Protein AF-A0A352R1A8-F1 (afdb_monomer_lite)

Secondary structure (DSSP, 8-state):
---SSS--S-----S-------------------------------------SHHHHHHHHHHHHHHHHHHHTPEEP-TT----HHHHHHHHHHH---HHHHHHHHHHHHHHHHTTT-EE-HHHHHHHHHHHHHHHHHHHHHHHHHHHHHHHHHHHHHHHHHHHHHHHHHHHHHHHHHHTT----

Sequence (185 aa):
DNLLTIDLYLGAAMEHEVLPKASVATRAQPVSIVSTASASMQQPDVPLSIKTQRGRDDELSRIFAAKEAQQAMLTSMHTEWQPSTNILRMLTNNMQVSEEFAMGLRDEFVVYYMDKDRRESPGGWDQKFLKWVKKEHIQQQTAAARAQQQGQTRNYTQNEEARYHAREQRQQLTDAVLDLGNTDW

Radius of gyration: 37.13 Å; chains: 1; bounding box: 102×52×109 Å

pLDDT: mean 74.29, std 19.0, range [33.81, 94.06]

Foldseek 3Di:
DPDPPPPDDDPDDDDDDDDDDDDDDDDDDDDDDDDDDDDDDDDDDDPDPDPDPPVVVVVVVVVVVVVVVQQVQWDAQDPPQDADPVLLVCCCPPVVDHSVLLVVCVNVLSVVRNVVRDTGHSVVSNVVSSVVSVVVVVVVVVVVVVVVVVVVVVVVVVVVVVVVVVVVVVVVVVVVVVVVVVDDD

Structure (mmCIF, N/CA/C/O backbone):
data_AF-A0A352R1A8-F1
#
_entry.id   AF-A0A352R1A8-F1
#
loop_
_atom_site.group_PDB
_atom_site.id
_atom_site.type_symbol
_atom_site.label_atom_id
_atom_site.label_alt_id
_atom_site.label_comp_id
_atom_site.label_asym_id
_atom_site.label_entity_id
_atom_site.label_seq_id
_atom_site.pdbx_PDB_ins_code
_atom_site.Cartn_x
_atom_site.Cartn_y
_atom_site.Cartn_z
_atom_site.occupancy
_atom_site.B_iso_or_equiv
_atom_site.auth_seq_id
_atom_site.auth_comp_id
_atom_site.auth_asym_id
_atom_site.auth_atom_id
_atom_site.pdbx_PDB_model_num
ATOM 1 N N . ASP A 1 1 ? 13.699 -1.950 25.403 1.00 42.47 1 ASP A N 1
ATOM 2 C CA . ASP A 1 1 ? 13.434 -0.571 24.939 1.00 42.47 1 ASP A CA 1
ATOM 3 C C . ASP A 1 1 ? 14.510 -0.048 23.996 1.00 42.47 1 ASP A C 1
ATOM 5 O O . ASP A 1 1 ? 15.339 0.750 24.405 1.00 42.47 1 ASP A O 1
ATOM 9 N N . ASN A 1 2 ? 14.545 -0.513 22.740 1.00 41.88 2 ASN A N 1
ATOM 10 C CA . ASN A 1 2 ? 15.529 -0.003 21.770 1.00 41.88 2 ASN A CA 1
ATOM 11 C C . ASN A 1 2 ? 15.049 -0.041 20.303 1.00 41.88 2 ASN A C 1
ATOM 13 O O . ASN A 1 2 ? 15.820 -0.360 19.406 1.00 41.88 2 ASN A O 1
ATOM 17 N N . LEU A 1 3 ? 13.765 0.247 20.049 1.00 44.00 3 LEU A N 1
ATOM 18 C CA . LEU A 1 3 ? 13.180 0.202 18.694 1.00 44.00 3 LEU A CA 1
ATOM 19 C C . LEU A 1 3 ? 12.389 1.459 18.286 1.00 44.00 3 LEU A C 1
ATOM 21 O O . LEU A 1 3 ? 11.689 1.433 17.282 1.00 44.00 3 LEU A O 1
ATOM 25 N N . LEU A 1 4 ? 12.526 2.578 19.007 1.00 48.69 4 LEU A N 1
ATOM 26 C CA . LEU A 1 4 ? 11.815 3.832 18.692 1.00 48.69 4 LEU A CA 1
ATOM 27 C C . LEU A 1 4 ? 12.697 4.940 18.084 1.00 48.69 4 LEU A C 1
ATOM 29 O O . LEU A 1 4 ? 12.256 6.077 17.977 1.00 48.69 4 LEU A O 1
ATOM 33 N N . THR A 1 5 ? 13.915 4.629 17.626 1.00 46.84 5 THR A N 1
ATOM 34 C CA . THR A 1 5 ? 14.872 5.648 17.131 1.00 46.84 5 THR A CA 1
ATOM 35 C C . THR A 1 5 ? 15.202 5.499 15.643 1.00 46.84 5 THR A C 1
ATOM 37 O O . THR A 1 5 ? 16.334 5.714 15.227 1.00 46.84 5 THR A O 1
ATOM 40 N N . ILE A 1 6 ? 14.231 5.125 14.805 1.00 46.31 6 ILE A N 1
ATOM 41 C CA . ILE A 1 6 ? 14.406 5.236 13.340 1.00 46.31 6 ILE A CA 1
ATOM 42 C C . ILE A 1 6 ? 13.195 5.870 12.640 1.00 46.31 6 ILE A C 1
ATOM 44 O O . ILE A 1 6 ? 13.078 5.793 11.421 1.00 46.31 6 ILE A O 1
ATOM 48 N N . ASP A 1 7 ? 12.316 6.539 13.391 1.00 45.19 7 ASP A N 1
ATOM 49 C CA . ASP A 1 7 ? 11.111 7.181 12.849 1.00 45.19 7 ASP A CA 1
ATOM 50 C C . ASP A 1 7 ? 11.249 8.708 12.756 1.00 45.19 7 ASP A C 1
ATOM 52 O O . ASP A 1 7 ? 10.459 9.485 13.285 1.00 45.19 7 ASP A O 1
ATOM 56 N N . LEU A 1 8 ? 12.317 9.146 12.091 1.00 48.38 8 LEU A N 1
ATOM 57 C CA . LEU A 1 8 ? 12.483 10.527 11.646 1.00 48.38 8 LEU A CA 1
ATOM 58 C C . LEU A 1 8 ? 13.148 10.528 10.273 1.00 48.38 8 LEU A C 1
ATOM 60 O O . LEU A 1 8 ? 14.289 10.946 10.132 1.00 48.38 8 LEU A O 1
ATOM 64 N N . TYR A 1 9 ? 12.438 10.067 9.246 1.00 42.34 9 TYR A N 1
ATOM 65 C CA . TYR A 1 9 ? 12.654 10.600 7.904 1.00 42.34 9 TYR A CA 1
ATOM 66 C C . TYR A 1 9 ? 11.345 10.598 7.110 1.00 42.34 9 TYR A C 1
ATOM 68 O O . TYR A 1 9 ? 10.830 9.561 6.699 1.00 42.34 9 TYR A O 1
ATOM 76 N N . LEU A 1 10 ? 10.911 11.823 6.806 1.00 48.41 10 LEU A N 1
ATOM 77 C CA . LEU A 1 10 ? 10.152 12.182 5.609 1.00 48.41 10 LEU A CA 1
ATOM 78 C C . LEU A 1 10 ? 8.622 12.034 5.646 1.00 48.41 10 LEU A C 1
ATOM 80 O O . LEU A 1 10 ? 7.994 11.541 4.713 1.00 48.41 10 LEU A O 1
ATOM 84 N N . GLY A 1 11 ? 8.012 12.620 6.674 1.00 42.75 11 GLY A N 1
ATOM 85 C CA . GLY A 1 11 ? 6.712 13.276 6.542 1.00 42.75 11 GLY A CA 1
ATOM 86 C C . GLY A 1 11 ? 6.891 14.774 6.277 1.00 42.75 11 GLY A C 1
ATOM 87 O O . GLY A 1 11 ? 6.791 15.547 7.216 1.00 42.75 11 GLY A O 1
ATOM 88 N N . ALA A 1 12 ? 7.204 15.171 5.037 1.00 42.47 12 ALA A N 1
ATOM 89 C CA . ALA A 1 12 ? 7.006 16.535 4.512 1.00 42.47 12 ALA A CA 1
ATOM 90 C C . ALA A 1 12 ? 7.478 16.617 3.049 1.00 42.47 12 ALA A C 1
ATOM 92 O O . ALA A 1 12 ? 8.666 16.791 2.803 1.00 42.47 12 ALA A O 1
ATOM 93 N N . ALA A 1 13 ? 6.551 16.442 2.102 1.00 41.50 13 ALA A N 1
ATOM 94 C CA . ALA A 1 13 ? 6.528 17.072 0.767 1.00 41.50 13 ALA A CA 1
ATOM 95 C C . ALA A 1 13 ? 5.454 16.394 -0.108 1.00 41.50 13 ALA A C 1
ATOM 97 O O . ALA A 1 13 ? 5.718 15.873 -1.190 1.00 41.50 13 ALA A O 1
ATOM 98 N N . MET A 1 14 ? 4.219 16.359 0.385 1.00 44.66 14 MET A N 1
ATOM 99 C CA . MET A 1 14 ? 3.080 16.538 -0.506 1.00 44.66 14 MET A CA 1
ATOM 100 C C . MET A 1 14 ? 2.697 17.999 -0.336 1.00 44.66 14 MET A C 1
ATOM 102 O O . MET A 1 14 ? 2.461 18.397 0.801 1.00 44.66 14 MET A O 1
ATOM 106 N N . GLU A 1 15 ? 2.738 18.756 -1.434 1.00 48.22 15 GLU A N 1
ATOM 107 C CA . GLU A 1 15 ? 1.866 19.888 -1.796 1.00 48.22 15 GLU A CA 1
ATOM 108 C C . GLU A 1 15 ? 2.632 20.887 -2.689 1.00 48.22 15 GLU A C 1
ATOM 110 O O . GLU A 1 15 ? 3.654 21.449 -2.308 1.00 48.22 15 GLU A O 1
ATOM 115 N N . HIS A 1 16 ? 2.067 21.088 -3.885 1.00 48.81 16 HIS A N 1
ATOM 116 C CA . HIS A 1 16 ? 2.273 22.194 -4.823 1.00 48.81 16 HIS A CA 1
ATOM 117 C C . HIS A 1 16 ? 3.621 22.342 -5.552 1.00 48.81 16 HIS A C 1
ATOM 119 O O . HIS A 1 16 ? 4.396 23.253 -5.283 1.00 48.81 16 HIS A O 1
ATOM 125 N N . GLU A 1 17 ? 3.781 21.594 -6.651 1.00 36.94 17 GLU A N 1
ATOM 126 C CA . GLU A 1 17 ? 4.468 22.147 -7.827 1.00 36.94 17 GLU A CA 1
ATOM 127 C C . GLU A 1 17 ? 3.539 22.099 -9.044 1.00 36.94 17 GLU A C 1
ATOM 129 O O . GLU A 1 17 ? 3.313 21.073 -9.689 1.00 36.94 17 GLU A O 1
ATOM 134 N N . VAL A 1 18 ? 2.931 23.258 -9.289 1.00 49.44 18 VAL A N 1
ATOM 135 C CA . VAL A 1 18 ? 2.194 23.599 -10.500 1.00 49.44 18 VAL A CA 1
ATOM 136 C C . VAL A 1 18 ? 3.194 23.591 -11.654 1.00 49.44 18 VAL A C 1
ATOM 138 O O . VAL A 1 18 ? 3.943 24.545 -11.839 1.00 49.44 18 VAL A O 1
ATOM 141 N N . LEU A 1 19 ? 3.207 22.518 -12.442 1.00 37.72 19 LEU A N 1
ATOM 142 C CA . LEU A 1 19 ? 3.904 22.515 -13.725 1.00 37.72 19 LEU A CA 1
ATOM 143 C C . LEU A 1 19 ? 3.108 23.368 -14.728 1.00 37.72 19 LEU A C 1
ATOM 145 O O . LEU A 1 19 ? 1.916 23.111 -14.940 1.00 37.72 19 LEU A O 1
ATOM 149 N N . PRO A 1 20 ? 3.724 24.381 -15.362 1.00 48.28 20 PRO A N 1
ATOM 150 C CA . PRO A 1 20 ? 3.056 25.164 -16.384 1.00 48.28 20 PRO A CA 1
ATOM 151 C C . PRO A 1 20 ? 2.744 24.294 -17.607 1.00 48.28 20 PRO A C 1
ATOM 153 O O . PRO A 1 20 ? 3.607 23.615 -18.165 1.00 48.28 20 PRO A O 1
ATOM 156 N N . LYS A 1 21 ? 1.482 24.362 -18.048 1.00 53.75 21 LYS A N 1
ATOM 157 C CA . LYS A 1 21 ? 1.038 23.919 -19.372 1.00 53.75 21 LYS A CA 1
ATOM 158 C C . LYS A 1 21 ? 1.822 24.693 -20.432 1.00 53.75 21 LYS A C 1
ATOM 160 O O . LYS A 1 21 ? 1.576 25.880 -20.620 1.00 53.75 21 LYS A O 1
ATOM 165 N N . ALA A 1 22 ? 2.699 24.021 -21.165 1.00 38.03 22 ALA A N 1
ATOM 166 C CA . ALA A 1 22 ? 3.195 24.523 -22.439 1.00 38.03 22 ALA A CA 1
ATOM 167 C C . ALA A 1 22 ? 2.502 23.756 -23.568 1.00 38.03 22 ALA A C 1
ATOM 169 O O . ALA A 1 22 ? 2.999 22.757 -24.082 1.00 38.03 22 ALA A O 1
ATOM 170 N N . SER A 1 23 ? 1.317 24.244 -23.936 1.00 49.12 23 SER A N 1
ATOM 171 C CA . SER A 1 23 ? 0.793 24.064 -25.284 1.00 49.12 23 SER A CA 1
ATOM 172 C C . SER A 1 23 ? 1.755 24.738 -26.257 1.00 49.12 23 SER A C 1
ATOM 174 O O . SER A 1 23 ? 1.874 25.958 -26.224 1.00 49.12 23 SER A O 1
ATOM 176 N N . VAL A 1 24 ? 2.380 23.986 -27.161 1.00 45.84 24 VAL A N 1
ATOM 177 C CA . VAL A 1 24 ? 2.782 24.530 -28.464 1.00 45.84 24 VAL A CA 1
ATOM 178 C C . VAL A 1 24 ? 2.400 23.515 -29.527 1.00 45.84 24 VAL A C 1
ATOM 180 O O . VAL A 1 24 ? 3.068 22.513 -29.762 1.00 45.84 24 VAL A O 1
ATOM 183 N N . ALA A 1 25 ? 1.251 23.796 -30.131 1.00 42.41 25 ALA A N 1
ATOM 184 C CA . ALA A 1 25 ? 0.836 23.235 -31.393 1.00 42.41 25 ALA A CA 1
ATOM 185 C C . ALA A 1 25 ? 1.672 23.841 -32.533 1.00 42.41 25 ALA A C 1
ATOM 187 O O . ALA A 1 25 ? 2.050 25.008 -32.483 1.00 42.41 25 ALA A O 1
ATOM 188 N N . THR A 1 26 ? 1.818 23.056 -33.601 1.00 44.47 26 THR A N 1
ATOM 189 C CA . THR A 1 26 ? 1.857 23.543 -34.988 1.00 44.47 26 THR A CA 1
ATOM 190 C C . THR A 1 26 ? 3.093 24.344 -35.409 1.00 44.47 26 THR A C 1
ATOM 192 O O . THR A 1 26 ? 3.164 25.557 -35.248 1.00 44.47 26 THR A O 1
ATOM 195 N N . ARG A 1 27 ? 3.990 23.684 -36.154 1.00 33.81 27 ARG A N 1
ATOM 196 C CA . ARG A 1 27 ? 4.043 23.779 -37.631 1.00 33.81 27 ARG A CA 1
ATOM 197 C C . ARG A 1 27 ? 5.396 23.282 -38.140 1.00 33.81 27 ARG A C 1
ATOM 199 O O . ARG A 1 27 ? 6.421 23.925 -37.955 1.00 33.81 27 ARG A O 1
ATOM 206 N N . ALA A 1 28 ? 5.366 22.154 -38.842 1.00 51.25 28 ALA A N 1
ATOM 207 C CA . ALA A 1 28 ? 6.460 21.715 -39.691 1.00 51.25 28 ALA A CA 1
ATOM 208 C C . ALA A 1 28 ? 6.723 22.751 -40.795 1.00 51.25 28 ALA A C 1
ATOM 210 O O . ALA A 1 28 ? 5.787 23.167 -41.481 1.00 51.25 28 ALA A O 1
ATOM 211 N N . GLN A 1 29 ? 7.989 23.111 -41.005 1.00 45.53 29 GLN A N 1
ATOM 212 C CA . GLN A 1 29 ? 8.505 23.453 -42.330 1.00 45.53 29 GLN A CA 1
ATOM 213 C C . GLN A 1 29 ? 9.910 22.858 -42.505 1.00 45.53 29 GLN A C 1
ATOM 215 O O . GLN A 1 29 ? 10.744 23.027 -41.615 1.00 45.53 29 GLN A O 1
ATOM 220 N N . PRO A 1 30 ? 10.192 22.173 -43.629 1.00 54.94 30 PRO A N 1
ATOM 221 C CA . PRO A 1 30 ? 11.543 21.766 -43.977 1.00 54.94 30 PRO A CA 1
ATOM 222 C C . PRO A 1 30 ? 12.261 22.952 -44.635 1.00 54.94 30 PRO A C 1
ATOM 224 O O . PRO A 1 30 ? 11.888 23.383 -45.725 1.00 54.94 30 PRO A O 1
ATOM 227 N N . VAL A 1 31 ? 13.285 23.502 -43.981 1.00 52.56 31 VAL A N 1
ATOM 228 C CA . VAL A 1 31 ? 14.160 24.503 -44.606 1.00 52.56 31 VAL A CA 1
ATOM 229 C C . VAL A 1 31 ? 15.255 23.795 -45.400 1.00 52.56 31 VAL A C 1
ATOM 231 O O . VAL A 1 31 ? 16.218 23.263 -44.853 1.00 52.56 31 VAL A O 1
ATOM 234 N N . SER A 1 32 ? 15.064 23.764 -46.717 1.00 50.59 32 SER A N 1
ATOM 235 C CA . SER A 1 32 ? 16.032 23.296 -47.704 1.00 50.59 32 SER A CA 1
ATOM 236 C C . SER A 1 32 ? 17.299 24.153 -47.655 1.00 50.59 32 SER A C 1
ATOM 238 O O . SER A 1 32 ? 17.269 25.336 -47.990 1.00 50.59 32 SER A O 1
ATOM 240 N N . ILE A 1 33 ? 18.427 23.558 -47.267 1.00 47.47 33 ILE A N 1
ATOM 241 C CA . ILE A 1 33 ? 19.746 24.193 -47.367 1.00 47.47 33 ILE A CA 1
ATOM 242 C C . ILE A 1 33 ? 20.224 24.092 -48.819 1.00 47.47 33 ILE A C 1
ATOM 244 O O . ILE A 1 33 ? 20.683 23.043 -49.268 1.00 47.47 33 ILE A O 1
ATOM 248 N N . VAL A 1 34 ? 20.091 25.188 -49.569 1.00 42.59 34 VAL A N 1
ATOM 249 C CA . VAL A 1 34 ? 20.748 25.362 -50.870 1.00 42.59 34 VAL A CA 1
ATOM 250 C C . VAL A 1 34 ? 22.234 25.609 -50.618 1.00 42.59 34 VAL A C 1
ATOM 252 O O . VAL A 1 34 ? 22.615 26.602 -50.004 1.00 42.59 34 VAL A O 1
ATOM 255 N N . SER A 1 35 ? 23.070 24.692 -51.099 1.00 51.69 35 SER A N 1
ATOM 256 C CA . SER A 1 35 ? 24.525 24.826 -51.107 1.00 51.69 35 SER A CA 1
ATOM 257 C C . SER A 1 35 ? 24.973 25.352 -52.470 1.00 51.69 35 SER A C 1
ATOM 259 O O . SER A 1 35 ? 25.121 24.578 -53.414 1.00 51.69 35 SER A O 1
ATOM 261 N N . THR A 1 36 ? 25.209 26.658 -52.582 1.00 40.09 36 THR A N 1
ATOM 262 C CA . THR A 1 36 ? 25.926 27.250 -53.723 1.00 40.09 36 THR A CA 1
ATOM 263 C C . THR A 1 36 ? 27.343 27.602 -53.294 1.00 40.09 36 THR A C 1
ATOM 265 O O . THR A 1 36 ? 27.557 28.534 -52.523 1.00 40.09 36 THR A O 1
ATOM 268 N N . ALA A 1 37 ? 28.309 26.833 -53.792 1.00 48.00 37 ALA A N 1
ATOM 269 C CA . ALA A 1 37 ? 29.733 27.104 -53.660 1.00 48.00 37 ALA A CA 1
ATOM 270 C C . ALA A 1 37 ? 30.222 27.965 -54.835 1.00 48.00 37 ALA A C 1
ATOM 272 O O . ALA A 1 37 ? 29.892 27.654 -55.978 1.00 48.00 37 ALA A O 1
ATOM 273 N N . SER A 1 38 ? 31.017 29.003 -54.549 1.00 41.50 38 SER A N 1
ATOM 274 C CA . SER A 1 38 ? 32.038 29.676 -55.393 1.00 41.50 38 SER A CA 1
ATOM 275 C C . SER A 1 38 ? 32.415 30.995 -54.696 1.00 41.50 38 SER A C 1
ATOM 277 O O . SER A 1 38 ? 31.539 31.622 -54.122 1.00 41.50 38 SER A O 1
ATOM 279 N N . ALA A 1 39 ? 33.613 31.570 -54.721 1.00 41.50 39 ALA A N 1
ATOM 280 C CA . ALA A 1 39 ? 34.986 31.164 -54.985 1.00 41.50 39 ALA A CA 1
ATOM 281 C C . ALA A 1 39 ? 35.862 32.379 -54.572 1.00 41.50 39 ALA A C 1
ATOM 283 O O . ALA A 1 39 ? 35.431 33.516 -54.726 1.00 41.50 39 ALA A O 1
ATOM 284 N N . SER A 1 40 ? 37.108 32.113 -54.168 1.00 49.16 40 SER A N 1
ATOM 285 C CA . SER A 1 40 ? 38.303 32.974 -54.290 1.00 49.16 40 SER A CA 1
ATOM 286 C C . SER A 1 40 ? 38.582 34.183 -53.357 1.00 49.16 40 SER A C 1
ATOM 288 O O . SER A 1 40 ? 37.858 35.169 -53.324 1.00 49.16 40 SER A O 1
ATOM 290 N N . MET A 1 41 ? 39.797 34.105 -52.784 1.00 47.22 41 MET A N 1
ATOM 291 C CA . MET A 1 41 ? 40.809 35.145 -52.488 1.00 47.22 41 MET A CA 1
ATOM 292 C C . MET A 1 41 ? 40.793 36.004 -51.199 1.00 47.22 41 MET A C 1
ATOM 294 O O . MET A 1 41 ? 39.991 36.907 -51.020 1.00 47.22 41 MET A O 1
ATOM 298 N N . GLN A 1 42 ? 41.863 35.766 -50.416 1.00 51.78 42 GLN A N 1
ATOM 299 C CA . GLN A 1 42 ? 42.722 36.689 -49.646 1.00 51.78 42 GLN A CA 1
ATOM 300 C C . GLN A 1 42 ? 42.119 37.590 -48.544 1.00 51.78 42 GLN A C 1
ATOM 302 O O . GLN A 1 42 ? 41.571 38.636 -48.861 1.00 51.78 42 GLN A O 1
ATOM 307 N N . GLN A 1 43 ? 42.387 37.270 -47.260 1.00 43.19 43 GLN A N 1
ATOM 308 C CA . GLN A 1 43 ? 42.952 38.160 -46.206 1.00 43.19 43 GLN A CA 1
ATOM 309 C C . GLN A 1 43 ? 42.993 37.481 -44.798 1.00 43.19 43 GLN A C 1
ATOM 311 O O . GLN A 1 43 ? 42.460 36.379 -44.670 1.00 43.19 43 GLN A O 1
ATOM 316 N N . PRO A 1 44 ? 43.730 38.037 -43.800 1.00 47.75 44 PRO A N 1
ATOM 317 C CA . PRO A 1 44 ? 44.487 37.286 -42.787 1.00 47.75 44 PRO A CA 1
ATOM 318 C C . PRO A 1 44 ? 43.735 36.949 -41.488 1.00 47.75 44 PRO A C 1
ATOM 320 O O . PRO A 1 44 ? 42.671 37.486 -41.195 1.00 47.75 44 PRO A O 1
ATOM 323 N N . ASP A 1 45 ? 44.370 36.052 -40.727 1.00 49.66 45 ASP A N 1
ATOM 324 C CA . ASP A 1 45 ? 44.007 35.463 -39.434 1.00 49.66 45 ASP A CA 1
ATOM 325 C C . ASP A 1 45 ? 43.069 36.282 -38.535 1.00 49.66 45 ASP A C 1
ATOM 327 O O . ASP A 1 45 ? 43.475 37.099 -37.711 1.00 49.66 45 ASP A O 1
ATOM 331 N N . VAL A 1 46 ? 41.799 35.900 -38.570 1.00 55.81 46 VAL A N 1
ATOM 332 C CA . VAL A 1 46 ? 41.014 35.736 -37.349 1.00 55.81 46 VAL A CA 1
ATOM 333 C C . VAL A 1 46 ? 40.420 34.337 -37.426 1.00 55.81 46 VAL A C 1
ATOM 335 O O . VAL A 1 46 ? 39.549 34.114 -38.271 1.00 55.81 46 VAL A O 1
ATOM 338 N N . PRO A 1 47 ? 40.860 33.361 -36.605 1.00 50.31 47 PRO A N 1
ATOM 339 C CA . PRO A 1 47 ? 40.137 32.107 -36.497 1.00 50.31 47 PRO A CA 1
ATOM 340 C C . PRO A 1 47 ? 38.781 32.417 -35.855 1.00 50.31 47 PRO A C 1
ATOM 342 O O . PRO A 1 47 ? 38.624 32.423 -34.635 1.00 50.31 47 PRO A O 1
ATOM 345 N N . LEU A 1 48 ? 37.797 32.721 -36.702 1.00 45.84 48 LEU A N 1
ATOM 346 C CA . LEU A 1 48 ? 36.396 32.791 -36.335 1.00 45.84 48 LEU A CA 1
ATOM 347 C C . LEU A 1 48 ? 36.024 31.440 -35.734 1.00 45.84 48 LEU A C 1
ATOM 349 O O . LEU A 1 48 ? 36.040 30.392 -36.381 1.00 45.84 48 LEU A O 1
ATOM 353 N N . SER A 1 49 ? 35.754 31.518 -34.439 1.00 56.34 49 SER A N 1
ATOM 354 C CA . SER A 1 49 ? 35.270 30.475 -33.557 1.00 56.34 49 SER A CA 1
ATOM 355 C C . SER A 1 49 ? 34.033 29.789 -34.150 1.00 56.34 49 SER A C 1
ATOM 357 O O . SER A 1 49 ? 32.902 30.206 -33.927 1.00 56.34 49 SER A O 1
ATOM 359 N N . ILE A 1 50 ? 34.242 28.740 -34.947 1.00 55.34 50 ILE A N 1
ATOM 360 C CA . ILE A 1 50 ? 33.180 27.859 -35.454 1.00 55.34 50 ILE A CA 1
ATOM 361 C C . ILE A 1 50 ? 33.662 26.410 -35.331 1.00 55.34 50 ILE A C 1
ATOM 363 O O . ILE A 1 50 ? 33.824 25.681 -36.306 1.00 55.34 50 ILE A O 1
ATOM 367 N N . LYS A 1 51 ? 33.942 25.964 -34.107 1.00 54.09 51 LYS A N 1
ATOM 368 C CA . LYS A 1 51 ? 34.110 24.536 -33.812 1.00 54.09 51 LYS A CA 1
ATOM 369 C C . LYS A 1 51 ? 33.417 24.208 -32.503 1.00 54.09 51 LYS A C 1
ATOM 371 O O . LYS A 1 51 ? 34.030 24.260 -31.450 1.00 54.09 51 LYS A O 1
ATOM 376 N N . THR A 1 52 ? 32.127 23.890 -32.603 1.00 58.41 52 THR A N 1
ATOM 377 C CA . THR A 1 52 ? 31.492 22.726 -31.952 1.00 58.41 52 THR A CA 1
ATOM 378 C C . THR A 1 52 ? 29.970 22.919 -31.870 1.00 58.41 52 THR A C 1
ATOM 380 O O . THR A 1 52 ? 29.388 23.151 -30.817 1.00 58.41 52 THR A O 1
ATOM 383 N N . GLN A 1 53 ? 29.283 22.904 -33.015 1.00 55.12 53 GLN A N 1
ATOM 384 C CA . GLN A 1 53 ? 27.853 22.550 -33.022 1.00 55.12 53 GLN A CA 1
ATOM 385 C C . GLN A 1 53 ? 27.699 21.052 -33.272 1.00 55.12 53 GLN A C 1
ATOM 387 O O . GLN A 1 53 ? 27.052 20.386 -32.481 1.00 55.12 53 GLN A O 1
ATOM 392 N N . ARG A 1 54 ? 28.467 20.499 -34.224 1.00 60.28 54 ARG A N 1
ATOM 393 C CA . ARG A 1 54 ? 28.470 19.065 -34.553 1.00 60.28 54 ARG A CA 1
ATOM 394 C C . ARG A 1 54 ? 28.634 18.147 -33.326 1.00 60.28 54 ARG A C 1
ATOM 396 O O . ARG A 1 54 ? 27.847 17.237 -33.152 1.00 60.28 54 ARG A O 1
ATOM 403 N N . GLY A 1 55 ? 29.580 18.439 -32.425 1.00 61.53 55 GLY A N 1
ATOM 404 C CA . GLY A 1 55 ? 29.764 17.647 -31.199 1.00 61.53 55 GLY A CA 1
ATOM 405 C C . GLY A 1 55 ? 28.680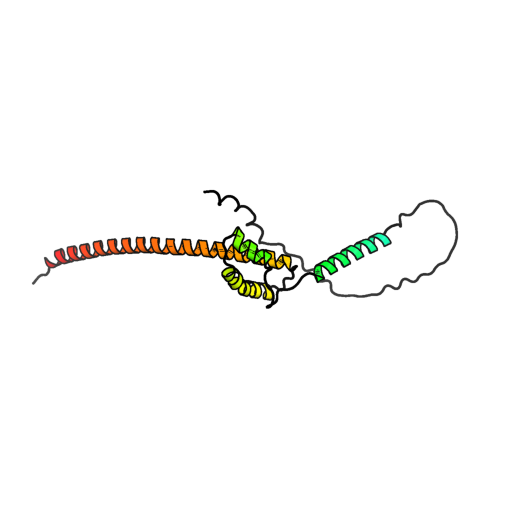 17.860 -30.132 1.00 61.53 55 GLY A C 1
ATOM 406 O O . GLY A 1 55 ? 28.381 16.937 -29.381 1.00 61.53 55 GLY A O 1
ATOM 407 N N . ARG A 1 56 ? 28.063 19.049 -30.080 1.00 64.50 56 ARG A N 1
ATOM 408 C CA . ARG A 1 56 ? 26.947 19.342 -29.164 1.00 64.50 56 ARG A CA 1
ATOM 409 C C . ARG A 1 56 ? 25.668 18.640 -29.626 1.00 64.50 56 ARG A C 1
ATOM 411 O O . ARG A 1 56 ? 24.937 18.116 -28.795 1.00 64.50 56 ARG A O 1
ATOM 418 N N . ASP A 1 57 ? 25.429 18.588 -30.933 1.00 67.44 57 ASP A N 1
ATOM 419 C CA . ASP A 1 57 ? 24.286 17.884 -31.520 1.00 67.44 57 ASP A CA 1
ATOM 420 C C . ASP A 1 57 ? 24.414 16.364 -31.306 1.00 67.44 57 ASP A C 1
ATOM 422 O O . ASP A 1 57 ? 23.436 15.701 -30.949 1.00 67.44 57 ASP A O 1
ATOM 426 N N . ASP A 1 58 ? 25.635 15.826 -31.402 1.00 83.06 58 ASP A N 1
ATOM 427 C CA . ASP A 1 58 ? 25.940 14.426 -31.081 1.00 83.06 58 ASP A CA 1
ATOM 428 C C . ASP A 1 58 ? 25.745 14.112 -29.581 1.00 83.06 58 ASP A C 1
ATOM 430 O O . ASP A 1 58 ? 25.240 13.044 -29.224 1.00 83.06 58 ASP A O 1
ATOM 434 N N . GLU A 1 59 ? 26.111 15.035 -28.684 1.00 84.88 59 GLU A N 1
ATOM 435 C CA . GLU A 1 59 ? 25.930 14.891 -27.232 1.00 84.88 59 GLU A CA 1
ATOM 436 C C . GLU A 1 59 ? 24.453 14.948 -26.822 1.00 84.88 59 GLU A C 1
ATOM 438 O O . GLU A 1 59 ? 23.977 14.073 -26.095 1.00 84.88 59 GLU A O 1
ATOM 443 N N . LEU A 1 60 ? 23.701 15.922 -27.338 1.00 85.06 60 LEU A N 1
ATOM 444 C CA . LEU A 1 60 ? 22.263 16.035 -27.086 1.00 85.06 60 LEU A CA 1
ATOM 445 C C . LEU A 1 60 ? 21.521 14.796 -27.591 1.00 85.06 60 LEU A C 1
ATOM 447 O O . LEU A 1 60 ? 20.690 14.243 -26.871 1.00 85.06 60 LEU A O 1
ATOM 451 N N . SER A 1 61 ? 21.877 14.304 -28.780 1.00 88.25 61 SER A N 1
ATOM 452 C CA . SER A 1 61 ? 21.311 13.071 -29.337 1.00 88.25 61 SER A CA 1
ATOM 453 C C . SER A 1 61 ? 21.569 11.861 -28.432 1.00 88.25 61 SER A C 1
ATOM 455 O O . SER A 1 61 ? 20.655 11.072 -28.193 1.00 88.25 61 SER A O 1
ATOM 457 N N . ARG A 1 62 ? 22.775 11.733 -27.855 1.00 88.81 62 ARG A N 1
ATOM 458 C CA . ARG A 1 62 ? 23.092 10.668 -26.881 1.00 88.81 62 ARG A CA 1
ATOM 459 C C . ARG A 1 62 ? 22.275 10.785 -25.599 1.00 88.81 62 ARG A C 1
ATOM 461 O O . ARG A 1 62 ? 21.803 9.767 -25.100 1.00 88.81 62 ARG A O 1
ATOM 468 N N . ILE A 1 63 ? 22.094 11.996 -25.074 1.00 91.50 63 ILE A N 1
ATOM 469 C CA . ILE A 1 63 ? 21.293 12.230 -23.864 1.00 91.50 63 ILE A CA 1
ATOM 470 C C . ILE A 1 63 ? 19.826 11.859 -24.116 1.00 91.50 63 ILE A C 1
ATOM 472 O O . ILE A 1 63 ? 19.225 11.161 -23.297 1.00 91.50 63 ILE A O 1
ATOM 476 N N . PHE A 1 64 ? 19.253 12.276 -25.250 1.00 88.25 64 PHE A N 1
ATOM 477 C CA . PHE A 1 64 ? 17.877 11.927 -25.607 1.00 88.25 64 PHE A CA 1
ATOM 478 C C . PHE A 1 64 ? 17.704 10.423 -25.829 1.00 88.25 64 PHE A C 1
ATOM 480 O O . PHE A 1 64 ? 16.776 9.851 -25.263 1.00 88.25 64 PHE A O 1
ATOM 487 N N . ALA A 1 65 ? 18.624 9.769 -26.544 1.00 89.06 65 ALA A N 1
ATOM 488 C CA . ALA A 1 65 ? 18.594 8.319 -26.740 1.00 89.06 65 ALA A CA 1
ATOM 489 C C . ALA A 1 65 ? 18.716 7.550 -25.412 1.00 89.06 65 ALA A C 1
ATOM 491 O O . ALA A 1 65 ? 17.989 6.585 -25.179 1.00 89.06 65 ALA A O 1
ATOM 492 N N . ALA A 1 66 ? 19.588 7.996 -24.501 1.00 87.25 66 ALA A N 1
ATOM 493 C CA . ALA A 1 66 ? 19.708 7.406 -23.169 1.00 87.25 66 ALA A CA 1
ATOM 494 C C . ALA A 1 66 ? 18.419 7.580 -22.350 1.00 87.25 66 ALA A C 1
ATOM 496 O O . ALA A 1 66 ? 17.968 6.640 -21.696 1.00 87.25 66 ALA A O 1
ATOM 497 N N . LYS A 1 67 ? 17.794 8.760 -22.415 1.00 85.25 67 LYS A N 1
ATOM 498 C CA . LYS A 1 67 ? 16.526 9.041 -21.731 1.00 85.25 67 LYS A CA 1
ATOM 499 C C . LYS A 1 67 ? 15.364 8.229 -22.306 1.00 85.25 67 LYS A C 1
ATOM 501 O O . LYS A 1 67 ? 14.543 7.727 -21.543 1.00 85.25 67 LYS A O 1
ATOM 506 N N . GLU A 1 68 ? 15.304 8.071 -23.623 1.00 85.88 68 GLU A N 1
ATOM 507 C CA . GLU A 1 68 ? 14.313 7.229 -24.296 1.00 85.88 68 GLU A CA 1
ATOM 508 C C . GLU A 1 68 ? 14.480 5.759 -23.900 1.00 85.88 68 GLU A C 1
ATOM 510 O O . GLU A 1 68 ? 13.503 5.116 -23.521 1.00 85.88 68 GLU A O 1
ATOM 515 N N . ALA A 1 69 ? 15.719 5.255 -23.875 1.00 85.75 69 ALA A N 1
ATOM 516 C CA . ALA A 1 69 ? 16.017 3.905 -23.404 1.00 85.75 69 ALA A CA 1
ATOM 517 C C . ALA A 1 69 ? 15.594 3.702 -21.940 1.00 85.75 69 ALA A C 1
ATOM 519 O O . ALA A 1 69 ? 14.989 2.683 -21.608 1.00 85.75 69 ALA A O 1
ATOM 520 N N . GLN A 1 70 ? 15.843 4.685 -21.068 1.00 83.06 70 GLN A N 1
ATOM 521 C CA . GLN A 1 70 ? 15.360 4.645 -19.685 1.00 83.06 70 GLN A CA 1
ATOM 522 C C . GLN A 1 70 ? 13.831 4.639 -19.608 1.00 83.06 70 GLN A C 1
ATOM 524 O O . GLN A 1 70 ? 13.267 3.872 -18.833 1.00 83.06 70 GLN A O 1
ATOM 529 N N . GLN A 1 71 ? 13.153 5.452 -20.421 1.00 80.38 71 GLN A N 1
ATOM 530 C CA . GLN A 1 71 ? 11.693 5.516 -20.450 1.00 80.38 71 GLN A CA 1
ATOM 531 C C . GLN A 1 71 ? 11.064 4.224 -20.995 1.00 80.38 71 GLN A C 1
ATOM 533 O O . GLN A 1 71 ? 10.001 3.820 -20.523 1.00 80.38 71 GLN A O 1
ATOM 538 N N . ALA A 1 72 ? 11.726 3.554 -21.942 1.00 80.12 72 ALA A N 1
ATOM 539 C CA . ALA A 1 72 ? 11.309 2.260 -22.478 1.00 80.12 72 ALA A CA 1
ATOM 540 C C . ALA A 1 72 ? 11.396 1.128 -21.437 1.00 80.12 72 ALA A C 1
ATOM 542 O O . ALA A 1 72 ? 10.640 0.164 -21.520 1.00 80.12 72 ALA A O 1
ATOM 543 N N . MET A 1 73 ? 12.273 1.256 -20.434 1.00 84.94 73 MET A N 1
ATOM 544 C CA . MET A 1 73 ? 12.372 0.312 -19.312 1.00 84.94 73 MET A CA 1
ATOM 545 C C . MET A 1 73 ? 11.298 0.525 -18.233 1.00 84.94 73 MET A C 1
ATOM 547 O O . MET A 1 73 ? 11.214 -0.272 -17.296 1.00 84.94 73 MET A O 1
ATOM 551 N N . LEU A 1 74 ? 10.502 1.597 -18.319 1.00 89.69 74 LEU A N 1
ATOM 552 C CA . LEU A 1 74 ? 9.430 1.856 -17.364 1.00 89.69 74 LEU A CA 1
ATOM 553 C C . LEU A 1 74 ? 8.176 1.076 -17.755 1.00 89.69 7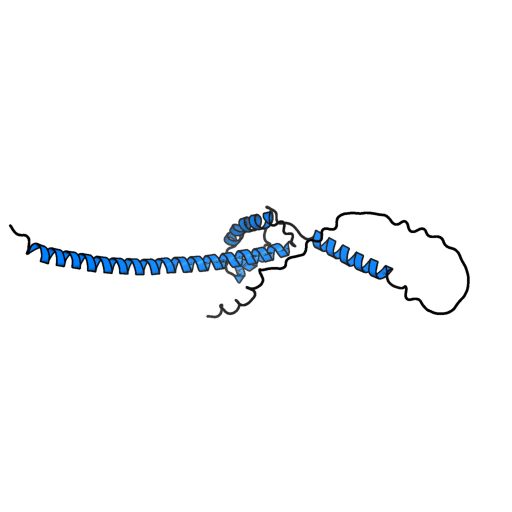4 LEU A C 1
ATOM 555 O O . LEU A 1 74 ? 7.614 1.254 -18.839 1.00 89.69 74 LEU A O 1
ATOM 559 N N . THR A 1 75 ? 7.691 0.275 -16.821 1.00 86.19 75 THR A N 1
ATOM 560 C CA . THR A 1 75 ? 6.483 -0.525 -16.974 1.00 86.19 75 THR A CA 1
ATOM 561 C C . THR A 1 75 ? 5.327 0.173 -16.266 1.00 86.19 75 THR A C 1
ATOM 563 O O . THR A 1 75 ? 5.483 0.708 -15.164 1.00 86.19 75 THR A O 1
ATOM 566 N N . SER A 1 76 ? 4.153 0.182 -16.890 1.00 90.25 76 SER A N 1
ATOM 567 C CA . SER A 1 76 ? 2.906 0.528 -16.205 1.00 90.25 76 SER A CA 1
ATOM 568 C C . SER A 1 76 ? 2.448 -0.627 -15.313 1.00 90.25 76 SER A C 1
ATOM 570 O O . SER A 1 76 ? 2.781 -1.793 -15.554 1.00 90.25 76 SER A O 1
ATOM 572 N N . MET A 1 77 ? 1.670 -0.308 -14.280 1.00 91.69 77 MET A N 1
ATOM 573 C CA . MET A 1 77 ? 1.045 -1.334 -13.446 1.00 91.69 77 MET A CA 1
ATOM 574 C C . MET A 1 77 ? 0.068 -2.179 -14.278 1.00 91.69 77 MET A C 1
ATOM 576 O O . MET A 1 77 ? -0.619 -1.649 -15.150 1.00 91.69 77 MET A O 1
ATOM 580 N N . HIS A 1 78 ? 0.018 -3.486 -14.020 1.00 91.50 78 HIS A N 1
ATOM 581 C CA . HIS A 1 78 ? -0.870 -4.438 -14.695 1.00 91.50 78 HIS A CA 1
ATOM 582 C C . HIS A 1 78 ? -1.309 -5.544 -13.724 1.00 91.50 78 HIS A C 1
ATOM 584 O O . HIS A 1 78 ? -0.682 -5.741 -12.684 1.00 91.50 78 HIS A O 1
ATOM 590 N N . THR A 1 79 ? -2.371 -6.279 -14.064 1.00 90.94 79 THR A N 1
ATOM 591 C CA . THR A 1 79 ? -3.009 -7.276 -13.179 1.00 90.94 79 THR A CA 1
ATOM 592 C C . THR A 1 79 ? -2.109 -8.448 -12.803 1.00 90.94 79 THR A C 1
ATOM 594 O O . THR A 1 79 ? -2.216 -8.961 -11.695 1.00 90.94 79 THR A O 1
ATOM 597 N N . GLU A 1 80 ? -1.196 -8.844 -13.692 1.00 91.62 80 GLU A N 1
ATOM 598 C CA . GLU A 1 80 ? -0.254 -9.954 -13.472 1.00 91.62 80 GLU A CA 1
ATOM 599 C C . GLU A 1 80 ? 1.011 -9.535 -12.711 1.00 91.62 80 GLU A C 1
ATOM 601 O O . GLU A 1 80 ? 1.887 -10.364 -12.461 1.00 91.62 80 GLU A O 1
ATOM 606 N N . TRP A 1 81 ? 1.130 -8.259 -12.325 1.00 91.50 81 TRP A N 1
ATOM 607 C CA . TRP A 1 81 ? 2.311 -7.775 -11.619 1.00 91.50 81 TRP A CA 1
ATOM 608 C C . TRP A 1 81 ? 2.462 -8.493 -10.276 1.00 91.50 81 TRP A C 1
ATOM 610 O O . TRP A 1 81 ? 1.500 -8.625 -9.519 1.00 91.50 81 TRP A O 1
ATOM 620 N N . GLN A 1 82 ? 3.669 -8.955 -9.962 1.00 91.38 82 GLN A N 1
ATOM 621 C CA . GLN A 1 82 ? 3.970 -9.643 -8.709 1.00 91.38 82 GLN A CA 1
ATOM 622 C C . GLN A 1 82 ? 5.176 -8.993 -8.030 1.00 91.38 82 GLN A C 1
ATOM 624 O O . GLN A 1 82 ? 6.125 -8.611 -8.722 1.00 91.38 82 GLN A O 1
ATOM 629 N N . PRO A 1 83 ? 5.162 -8.876 -6.691 1.00 92.00 83 PRO A N 1
ATOM 630 C CA . PRO A 1 83 ? 6.312 -8.378 -5.957 1.00 92.00 83 PRO A CA 1
ATOM 631 C C . PRO A 1 83 ? 7.483 -9.356 -6.076 1.00 92.00 83 PRO A C 1
ATOM 633 O O . PRO A 1 83 ? 7.305 -10.576 -6.070 1.00 92.00 83 PRO A O 1
ATOM 636 N N . SER A 1 84 ? 8.705 -8.829 -6.134 1.00 92.50 84 SER A N 1
ATOM 637 C CA . SER A 1 84 ? 9.896 -9.679 -6.122 1.00 92.50 84 SER A CA 1
ATOM 638 C C . SER A 1 84 ? 9.999 -10.488 -4.825 1.00 92.50 84 SER A C 1
ATOM 640 O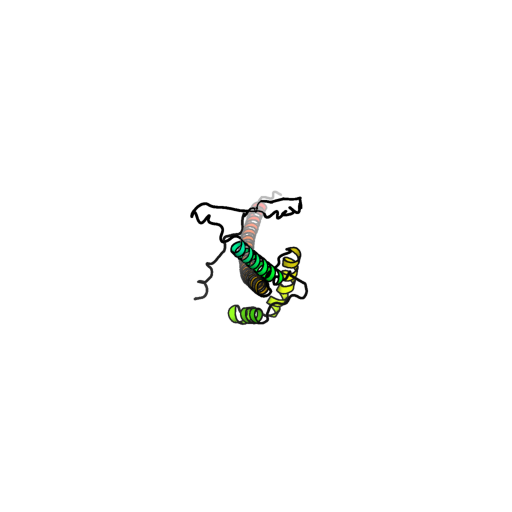 O . SER A 1 84 ? 9.824 -9.961 -3.721 1.00 92.50 84 SER A O 1
ATOM 642 N N . THR A 1 85 ? 10.400 -11.758 -4.936 1.00 91.50 85 THR A N 1
ATOM 643 C CA . THR A 1 85 ? 10.647 -12.655 -3.792 1.00 91.50 85 THR A CA 1
ATOM 644 C C . THR A 1 85 ? 11.614 -12.047 -2.770 1.00 91.50 85 THR A C 1
ATOM 646 O O . THR A 1 85 ? 11.526 -12.327 -1.576 1.00 91.50 85 THR A O 1
ATOM 649 N N . ASN A 1 86 ? 12.534 -11.184 -3.214 1.00 91.31 86 ASN A N 1
ATOM 650 C CA . ASN A 1 86 ? 13.461 -10.497 -2.319 1.00 91.31 86 ASN A CA 1
ATOM 651 C C . ASN A 1 86 ? 12.744 -9.513 -1.375 1.00 91.31 86 ASN A C 1
ATOM 653 O O . ASN A 1 86 ? 13.080 -9.434 -0.195 1.00 91.31 86 ASN A O 1
ATOM 657 N N . ILE A 1 87 ? 11.729 -8.794 -1.869 1.00 90.38 87 ILE A N 1
ATOM 658 C CA . ILE A 1 87 ? 10.926 -7.875 -1.051 1.00 90.38 87 ILE A CA 1
ATOM 659 C C . ILE A 1 87 ? 10.074 -8.649 -0.052 1.00 90.38 87 ILE A C 1
ATOM 661 O O . ILE A 1 87 ? 10.023 -8.255 1.112 1.00 90.38 87 ILE A O 1
ATOM 665 N N . LEU A 1 88 ? 9.468 -9.763 -0.474 1.00 91.06 88 LEU A N 1
ATOM 666 C CA . LEU A 1 88 ? 8.698 -10.633 0.420 1.00 91.06 88 LEU A CA 1
ATOM 667 C C . LEU A 1 88 ? 9.577 -11.166 1.557 1.00 91.06 88 LEU A C 1
ATOM 669 O O . LEU A 1 88 ? 9.249 -10.991 2.728 1.00 91.06 88 LEU A O 1
ATOM 673 N N . ARG A 1 89 ? 10.769 -11.683 1.231 1.00 91.19 89 ARG A N 1
ATOM 674 C CA . ARG A 1 89 ? 11.744 -12.117 2.242 1.00 91.19 89 ARG A CA 1
ATOM 675 C C . ARG A 1 89 ? 12.147 -10.974 3.173 1.00 91.19 89 ARG A C 1
ATOM 677 O O . ARG A 1 89 ? 12.246 -11.165 4.378 1.00 91.19 89 ARG A O 1
ATOM 684 N N . MET A 1 90 ? 12.379 -9.779 2.637 1.00 90.62 90 MET A N 1
ATOM 685 C CA . MET A 1 90 ? 12.740 -8.622 3.453 1.00 90.62 90 MET A CA 1
ATOM 686 C C . MET A 1 90 ? 11.607 -8.205 4.404 1.00 90.62 90 MET A C 1
ATOM 688 O O . MET A 1 90 ? 11.885 -7.849 5.549 1.00 90.62 90 MET A O 1
ATOM 692 N N . LEU A 1 91 ? 10.349 -8.259 3.956 1.00 90.44 91 LEU A N 1
ATOM 693 C CA . LEU A 1 91 ? 9.169 -7.991 4.783 1.00 90.44 91 LEU A CA 1
ATOM 694 C C . LEU A 1 91 ? 9.065 -8.987 5.944 1.00 90.44 91 LEU A C 1
ATOM 696 O O . LEU A 1 91 ? 8.917 -8.574 7.097 1.00 90.44 91 LEU A O 1
ATOM 700 N N . THR A 1 92 ? 9.222 -10.279 5.661 1.00 90.31 92 THR A N 1
ATOM 701 C CA . THR A 1 92 ? 9.160 -11.328 6.684 1.00 90.31 92 THR A CA 1
ATOM 702 C C . THR A 1 92 ? 10.329 -11.243 7.661 1.00 90.31 92 THR A C 1
ATOM 704 O O . THR A 1 92 ? 10.116 -11.255 8.873 1.00 90.31 92 THR A O 1
ATOM 707 N N . ASN A 1 93 ? 11.558 -11.081 7.165 1.00 89.00 93 ASN A N 1
ATOM 708 C CA . ASN A 1 93 ? 12.755 -11.096 8.007 1.00 89.00 93 ASN A CA 1
ATOM 709 C C . ASN A 1 93 ? 12.899 -9.837 8.875 1.00 89.00 93 ASN A C 1
ATOM 711 O O . ASN A 1 93 ? 13.291 -9.949 10.033 1.00 89.00 93 ASN A O 1
ATOM 715 N N . ASN A 1 94 ? 12.608 -8.648 8.335 1.00 86.12 94 ASN A N 1
ATOM 716 C CA . ASN A 1 94 ? 12.875 -7.391 9.047 1.00 86.12 94 ASN A CA 1
ATOM 717 C C . ASN A 1 94 ? 11.666 -6.857 9.818 1.00 86.12 94 ASN A C 1
ATOM 719 O O . ASN A 1 94 ? 11.849 -6.129 10.789 1.00 86.12 94 ASN A O 1
ATOM 723 N N . MET A 1 95 ? 10.442 -7.154 9.373 1.00 82.12 95 MET A N 1
ATOM 724 C CA . MET A 1 95 ? 9.223 -6.571 9.948 1.00 82.12 95 MET A CA 1
ATOM 725 C C . MET A 1 95 ? 8.256 -7.596 10.524 1.00 82.12 95 MET A C 1
ATOM 727 O O . MET A 1 95 ? 7.201 -7.196 11.013 1.00 82.12 95 MET A O 1
ATOM 731 N N . GLN A 1 96 ? 8.601 -8.887 10.463 1.00 84.62 96 GLN A N 1
ATOM 732 C CA . GLN A 1 96 ? 7.746 -9.978 10.937 1.00 84.62 96 GLN A CA 1
ATOM 733 C C . GLN A 1 96 ? 6.347 -9.946 10.295 1.00 84.62 96 GLN A C 1
ATOM 735 O O . GLN A 1 96 ? 5.364 -10.363 10.899 1.00 84.62 96 GLN A O 1
ATOM 740 N N . VAL A 1 97 ? 6.262 -9.446 9.058 1.00 87.50 97 VAL A N 1
ATOM 741 C CA . VAL A 1 97 ? 5.027 -9.429 8.270 1.00 87.50 97 VAL A CA 1
ATOM 742 C C . VAL A 1 97 ? 4.898 -10.769 7.549 1.00 87.50 97 VAL A C 1
ATOM 744 O O . VAL A 1 97 ? 5.846 -11.213 6.893 1.00 87.50 97 VAL A O 1
ATOM 747 N N . SER A 1 98 ? 3.738 -11.420 7.664 1.00 89.44 98 SER A N 1
ATOM 748 C CA . SER A 1 98 ? 3.483 -12.668 6.945 1.00 89.44 98 SER A CA 1
ATOM 749 C C . SER A 1 98 ? 3.396 -12.422 5.437 1.00 89.44 98 SER A C 1
ATOM 751 O O . SER A 1 98 ? 2.903 -11.391 4.975 1.00 89.44 98 SER A O 1
ATOM 753 N N . GLU A 1 99 ? 3.875 -13.384 4.653 1.00 89.62 99 GLU A N 1
ATOM 754 C CA . GLU A 1 99 ? 3.791 -13.320 3.192 1.00 89.62 99 GLU A CA 1
ATOM 755 C C . GLU A 1 99 ? 2.332 -13.249 2.720 1.00 89.62 99 GLU A C 1
ATOM 757 O O . GLU A 1 99 ? 2.007 -12.462 1.836 1.00 89.62 99 GLU A O 1
ATOM 762 N N . GLU A 1 100 ? 1.438 -13.985 3.383 1.00 90.12 100 GLU A N 1
ATOM 763 C CA . GLU A 1 100 ? -0.005 -13.966 3.123 1.00 90.12 100 GLU A CA 1
ATOM 764 C C . GLU A 1 100 ? -0.607 -12.564 3.276 1.00 90.12 100 GLU A C 1
ATOM 766 O O . GLU A 1 100 ? -1.402 -12.134 2.443 1.00 90.12 100 GLU A O 1
ATOM 771 N N . PHE A 1 101 ? -0.186 -11.818 4.304 1.00 90.62 101 PHE A N 1
ATOM 772 C CA . PHE A 1 101 ? -0.636 -10.446 4.514 1.00 90.62 101 PHE A CA 1
ATOM 773 C C . PHE A 1 101 ? -0.185 -9.526 3.379 1.00 90.62 101 PHE A C 1
ATOM 775 O O . PHE A 1 101 ? -0.978 -8.751 2.845 1.00 90.62 101 PHE A O 1
ATOM 782 N N . ALA A 1 102 ? 1.086 -9.629 2.979 1.00 91.56 102 ALA A N 1
ATOM 783 C CA . ALA A 1 102 ? 1.604 -8.855 1.859 1.00 91.56 102 ALA A CA 1
ATOM 784 C C . ALA A 1 102 ? 0.851 -9.196 0.562 1.00 91.56 102 ALA A C 1
ATOM 786 O O . ALA A 1 102 ? 0.435 -8.291 -0.157 1.00 91.56 102 ALA A O 1
ATOM 787 N N . MET A 1 103 ? 0.611 -10.481 0.294 1.00 91.44 103 MET A N 1
ATOM 788 C CA . MET A 1 103 ? -0.137 -10.924 -0.884 1.00 91.44 103 MET A CA 1
ATOM 789 C C . MET A 1 103 ? -1.591 -10.438 -0.877 1.00 91.44 103 MET A C 1
ATOM 791 O O . MET A 1 103 ? -2.085 -10.053 -1.931 1.00 91.44 103 MET A O 1
ATOM 795 N N . GLY A 1 104 ? -2.248 -10.348 0.283 1.00 91.88 104 GLY A N 1
ATOM 796 C CA . GLY A 1 104 ? -3.579 -9.734 0.390 1.00 91.88 104 GLY A CA 1
ATOM 797 C C . GLY A 1 104 ? -3.601 -8.252 -0.008 1.00 91.88 104 GLY A C 1
ATOM 798 O O . GLY A 1 104 ? -4.544 -7.793 -0.644 1.00 91.88 104 GLY A O 1
ATOM 799 N N . LEU A 1 105 ? -2.528 -7.509 0.286 1.00 92.88 105 LEU A N 1
ATOM 800 C CA . LEU A 1 105 ? -2.396 -6.092 -0.084 1.00 92.88 105 LEU A CA 1
ATOM 801 C C . LEU A 1 105 ? -1.955 -5.864 -1.534 1.00 92.88 105 LEU A C 1
ATOM 803 O O . LEU A 1 105 ? -2.024 -4.736 -2.030 1.00 92.88 105 LEU A O 1
ATOM 807 N N . ARG A 1 106 ? -1.478 -6.908 -2.222 1.00 93.56 106 ARG A N 1
ATOM 808 C CA . ARG A 1 106 ? -1.057 -6.829 -3.627 1.00 93.56 106 ARG A CA 1
ATOM 809 C C . ARG A 1 106 ? -2.195 -6.334 -4.506 1.00 93.56 106 ARG A C 1
ATOM 811 O O . ARG A 1 106 ? -1.985 -5.419 -5.297 1.00 93.56 106 ARG A O 1
ATOM 818 N N . ASP A 1 107 ? -3.371 -6.936 -4.383 1.00 92.06 107 ASP A N 1
ATOM 819 C CA . ASP A 1 107 ? -4.480 -6.664 -5.297 1.00 92.06 107 ASP A CA 1
ATOM 820 C C . ASP A 1 107 ? -4.987 -5.227 -5.132 1.00 92.06 107 ASP A C 1
ATOM 822 O O . ASP A 1 107 ? -5.186 -4.518 -6.120 1.00 92.06 107 ASP A O 1
ATOM 826 N N . GLU A 1 108 ? -5.073 -4.745 -3.890 1.00 93.31 108 GLU A N 1
ATOM 827 C CA . GLU A 1 108 ? -5.386 -3.343 -3.592 1.00 93.31 108 GLU A CA 1
ATOM 828 C C . GLU A 1 108 ? -4.354 -2.385 -4.198 1.00 93.31 108 GLU A C 1
ATOM 830 O O . GLU A 1 108 ? -4.707 -1.373 -4.812 1.00 93.31 108 GLU A O 1
ATOM 835 N N . PHE A 1 109 ? -3.068 -2.719 -4.066 1.00 94.06 109 PHE A N 1
ATOM 836 C CA . PHE A 1 109 ? -1.979 -1.926 -4.623 1.00 94.06 109 PHE A CA 1
ATOM 837 C C . PHE A 1 109 ? -2.027 -1.874 -6.156 1.00 94.06 109 PHE A C 1
ATOM 839 O O . PHE A 1 109 ? -1.860 -0.799 -6.741 1.00 94.06 109 PHE A O 1
ATOM 846 N N . VAL A 1 110 ? -2.281 -3.012 -6.808 1.00 93.81 110 VAL A N 1
ATOM 847 C CA . VAL A 1 110 ? -2.416 -3.099 -8.267 1.00 93.81 110 VAL A CA 1
ATOM 848 C C . VAL A 1 110 ? -3.579 -2.230 -8.734 1.00 93.81 110 VAL A C 1
ATOM 850 O O . VAL A 1 110 ? -3.368 -1.374 -9.591 1.00 93.81 110 VAL A O 1
ATOM 853 N N . VAL A 1 111 ? -4.764 -2.369 -8.130 1.00 92.50 111 VAL A N 1
ATOM 854 C CA . VAL A 1 111 ? -5.949 -1.559 -8.472 1.00 92.50 111 VAL A CA 1
ATOM 855 C C . VAL A 1 111 ? -5.662 -0.066 -8.313 1.00 92.50 111 VAL A C 1
ATOM 857 O O . VAL A 1 111 ? -5.946 0.719 -9.217 1.00 92.50 111 VAL A O 1
ATOM 860 N N . TYR A 1 112 ? -5.033 0.330 -7.205 1.00 92.81 112 TYR A N 1
ATOM 861 C CA . TYR A 1 112 ? -4.726 1.732 -6.931 1.00 92.81 112 TYR A CA 1
ATOM 862 C C . TYR A 1 112 ? -3.775 2.360 -7.961 1.00 92.81 112 TYR A C 1
ATOM 864 O O . TYR A 1 112 ? -3.923 3.534 -8.308 1.00 92.81 112 TYR A O 1
ATOM 872 N N . TYR A 1 113 ? -2.768 1.617 -8.429 1.00 92.44 113 TYR A N 1
ATOM 873 C CA . TYR A 1 113 ? -1.775 2.146 -9.370 1.00 92.44 113 TYR A CA 1
ATOM 874 C C . TYR A 1 113 ? -2.128 1.935 -10.840 1.00 92.44 113 TYR A C 1
ATOM 876 O O . TYR A 1 113 ? -1.566 2.641 -11.679 1.00 92.44 113 TYR A O 1
ATOM 884 N N . MET A 1 114 ? -3.059 1.032 -11.148 1.00 91.00 114 MET A N 1
ATOM 885 C CA . MET A 1 114 ? -3.556 0.825 -12.506 1.00 91.00 114 MET A CA 1
ATOM 886 C C . MET A 1 114 ? -4.347 2.042 -13.011 1.00 91.00 114 MET A C 1
ATOM 888 O O . MET A 1 114 ? -4.186 2.421 -14.162 1.00 91.00 114 MET A O 1
ATOM 892 N N . ASP A 1 115 ? -5.103 2.715 -12.137 1.00 87.69 115 ASP A N 1
ATOM 893 C CA . ASP A 1 115 ? -5.861 3.939 -12.468 1.00 87.69 115 ASP A CA 1
ATOM 894 C C . ASP A 1 115 ? -4.978 5.201 -12.575 1.00 87.69 115 ASP A C 1
ATOM 896 O O . ASP A 1 115 ? -5.348 6.208 -13.167 1.00 87.69 115 ASP A O 1
ATOM 900 N N . LYS A 1 116 ? -3.769 5.173 -12.002 1.00 86.00 116 LYS A N 1
ATOM 901 C CA . LYS A 1 116 ? -2.914 6.367 -11.890 1.00 86.00 116 LYS A CA 1
ATOM 902 C C . LYS A 1 116 ? -2.037 6.654 -13.106 1.00 86.00 116 LYS A C 1
ATOM 904 O O . LYS A 1 116 ? -1.258 7.608 -13.035 1.00 86.00 116 LYS A O 1
ATOM 909 N N . ASP A 1 117 ? -2.091 5.824 -14.150 1.00 82.38 117 ASP A N 1
ATOM 910 C CA . ASP A 1 117 ? -1.269 5.916 -15.372 1.00 82.38 117 ASP A CA 1
ATOM 911 C C . ASP A 1 117 ? 0.233 6.161 -15.107 1.00 82.38 117 ASP A C 1
ATOM 913 O O . ASP A 1 117 ? 0.967 6.749 -15.909 1.00 82.38 117 ASP A O 1
ATOM 917 N N . ARG A 1 118 ? 0.731 5.709 -13.948 1.00 87.69 118 ARG A N 1
ATOM 918 C CA . ARG A 1 118 ? 2.137 5.866 -13.569 1.00 87.69 118 ARG A CA 1
ATOM 919 C C . ARG A 1 118 ? 2.972 4.776 -14.222 1.00 87.69 118 ARG A C 1
ATOM 921 O O . ARG A 1 118 ? 2.568 3.619 -14.299 1.00 87.69 118 ARG A O 1
ATOM 928 N N . ARG A 1 119 ? 4.172 5.157 -14.649 1.00 90.06 119 ARG A N 1
ATOM 929 C CA . ARG A 1 119 ? 5.188 4.263 -15.204 1.00 90.06 119 ARG A CA 1
ATOM 930 C C . ARG A 1 119 ? 6.400 4.304 -14.298 1.00 90.06 119 ARG A C 1
ATOM 932 O O . ARG A 1 119 ? 6.883 5.390 -13.997 1.00 90.06 119 ARG A O 1
ATOM 939 N N . GLU A 1 120 ? 6.869 3.140 -13.875 1.00 91.00 120 GLU A N 1
ATOM 940 C CA . GLU A 1 120 ? 8.078 3.009 -13.066 1.00 91.00 120 GLU A CA 1
ATOM 941 C C . GLU A 1 120 ? 8.886 1.800 -13.508 1.00 91.00 120 GLU A C 1
ATOM 943 O O . GLU A 1 120 ? 8.378 0.899 -14.175 1.00 91.00 120 GLU A O 1
ATOM 948 N N . SER A 1 121 ? 10.158 1.762 -13.123 1.00 89.25 121 SER A N 1
ATOM 949 C CA . SER A 1 121 ? 10.956 0.557 -13.314 1.00 89.25 121 SER A CA 1
ATOM 950 C C . SER A 1 121 ? 10.374 -0.598 -12.482 1.00 89.25 121 SER A C 1
ATOM 952 O O . SER A 1 121 ? 9.770 -0.355 -11.430 1.00 89.25 121 SER A O 1
ATOM 954 N N . PRO A 1 122 ? 10.587 -1.863 -12.882 1.00 84.00 122 PRO A N 1
ATOM 955 C CA . PRO A 1 122 ? 10.141 -3.020 -12.103 1.00 84.00 122 PRO A CA 1
ATOM 956 C C . PRO A 1 122 ? 10.571 -2.964 -10.625 1.00 84.00 122 PRO A C 1
ATOM 958 O O . PRO A 1 122 ? 9.757 -3.184 -9.733 1.00 84.00 122 PRO A O 1
ATOM 961 N N . GLY A 1 123 ? 11.815 -2.548 -10.352 1.00 87.25 123 GLY A N 1
ATOM 962 C CA . GLY A 1 123 ? 12.308 -2.341 -8.983 1.00 87.25 123 GLY A CA 1
ATOM 963 C C . GLY A 1 123 ? 11.728 -1.104 -8.278 1.00 87.25 123 GLY A C 1
ATOM 964 O O . GLY A 1 123 ? 11.683 -1.049 -7.050 1.00 87.25 123 GLY A O 1
ATOM 965 N N . GLY A 1 124 ? 11.259 -0.104 -9.028 1.00 90.25 124 GLY A N 1
ATOM 966 C CA . GLY A 1 124 ? 10.540 1.047 -8.480 1.00 90.25 124 GLY A CA 1
ATOM 967 C C . GLY A 1 124 ? 9.169 0.658 -7.922 1.00 90.25 124 GLY A C 1
ATOM 968 O O . GLY A 1 124 ? 8.780 1.141 -6.854 1.00 90.25 124 GLY A O 1
ATOM 969 N N . TRP A 1 125 ? 8.465 -0.258 -8.594 1.00 92.88 125 TRP A N 1
ATOM 970 C CA . TRP A 1 125 ? 7.202 -0.815 -8.103 1.00 92.88 125 TRP A CA 1
ATOM 971 C C . TRP A 1 125 ? 7.383 -1.622 -6.821 1.00 92.88 125 TRP A C 1
ATOM 973 O O . TRP A 1 125 ? 6.656 -1.386 -5.857 1.00 92.88 125 TRP A O 1
ATOM 983 N N . ASP A 1 126 ? 8.421 -2.457 -6.762 1.00 92.50 126 ASP A N 1
ATOM 984 C CA . ASP A 1 126 ? 8.827 -3.193 -5.559 1.00 92.50 126 ASP A CA 1
ATOM 985 C C . ASP A 1 126 ? 9.033 -2.266 -4.346 1.00 92.50 126 ASP A C 1
ATOM 987 O O . ASP A 1 126 ? 8.534 -2.526 -3.247 1.00 92.50 126 ASP A O 1
ATOM 991 N N . GLN A 1 127 ? 9.720 -1.134 -4.535 1.00 92.38 127 GLN A N 1
ATOM 992 C CA . GLN A 1 127 ? 9.933 -0.161 -3.458 1.00 92.38 127 GLN A CA 1
ATOM 993 C C . GLN A 1 127 ? 8.647 0.546 -3.019 1.00 92.38 127 GLN A C 1
ATOM 995 O O . GLN A 1 127 ? 8.476 0.831 -1.828 1.00 92.38 127 GLN A O 1
ATOM 1000 N N . LYS A 1 128 ? 7.744 0.865 -3.953 1.00 92.75 128 LYS A N 1
ATOM 1001 C CA . LYS A 1 128 ? 6.442 1.458 -3.610 1.00 92.75 128 LYS A CA 1
ATOM 1002 C C . LYS A 1 128 ? 5.575 0.465 -2.849 1.00 92.75 128 LYS A C 1
ATOM 1004 O O . LYS A 1 128 ? 4.988 0.848 -1.840 1.00 92.75 128 LYS A O 1
ATOM 1009 N N . PHE A 1 129 ? 5.547 -0.789 -3.287 1.00 93.81 129 PHE A N 1
ATOM 1010 C CA . PHE A 1 129 ? 4.808 -1.853 -2.621 1.00 93.81 129 PHE A CA 1
ATOM 1011 C C . PHE A 1 129 ? 5.326 -2.092 -1.203 1.00 93.81 129 PHE A C 1
ATOM 1013 O O . PHE A 1 129 ? 4.549 -2.126 -0.254 1.00 93.81 129 PHE A O 1
ATOM 1020 N N . LEU A 1 130 ? 6.649 -2.114 -1.022 1.00 92.12 130 LEU A N 1
ATOM 1021 C CA . LEU A 1 130 ? 7.249 -2.180 0.306 1.00 92.12 130 LEU A CA 1
ATOM 1022 C C . LEU A 1 130 ? 6.737 -1.055 1.220 1.00 92.12 130 LEU A C 1
ATOM 1024 O O . LEU A 1 130 ? 6.353 -1.310 2.357 1.00 92.12 130 LEU A O 1
ATOM 1028 N N . LYS A 1 131 ? 6.727 0.194 0.741 1.00 91.88 131 LYS A N 1
ATOM 1029 C CA . LYS A 1 131 ? 6.221 1.340 1.518 1.00 91.88 131 LYS A CA 1
ATOM 1030 C C . LYS A 1 131 ? 4.725 1.222 1.817 1.00 91.88 131 LYS A C 1
ATOM 1032 O O . LYS A 1 131 ? 4.306 1.588 2.912 1.00 91.88 131 LYS A O 1
ATOM 1037 N N . TRP A 1 132 ? 3.947 0.710 0.867 1.00 93.81 132 TRP A N 1
ATOM 1038 C CA . TRP A 1 132 ? 2.517 0.462 1.029 1.00 93.81 132 TRP A CA 1
ATOM 1039 C C . TRP A 1 132 ? 2.249 -0.528 2.164 1.00 93.81 132 TRP A C 1
ATOM 1041 O O . TRP A 1 132 ? 1.592 -0.175 3.140 1.00 93.81 132 TRP A O 1
ATOM 1051 N N . VAL A 1 133 ? 2.862 -1.714 2.099 1.00 93.88 133 VAL A N 1
ATOM 1052 C CA . VAL A 1 133 ? 2.718 -2.763 3.121 1.00 93.88 133 VAL A CA 1
ATOM 1053 C C . VAL A 1 133 ? 3.179 -2.266 4.492 1.00 93.88 133 VAL A C 1
ATOM 1055 O O . VAL A 1 133 ? 2.512 -2.511 5.494 1.00 93.88 133 VAL A O 1
ATOM 1058 N N . LYS A 1 134 ? 4.285 -1.509 4.550 1.00 90.88 134 LYS A N 1
ATOM 1059 C CA . LYS A 1 134 ? 4.779 -0.892 5.793 1.00 90.88 134 LYS A CA 1
ATOM 1060 C C . LYS A 1 134 ? 3.735 -0.005 6.457 1.00 90.88 134 LYS A C 1
ATOM 1062 O O . LYS A 1 134 ? 3.482 -0.140 7.653 1.00 90.88 134 LYS A O 1
ATOM 1067 N N . LYS A 1 135 ? 3.164 0.912 5.677 1.00 91.88 135 LYS A N 1
ATOM 1068 C CA . LYS A 1 135 ? 2.155 1.850 6.159 1.00 91.88 135 LYS A CA 1
ATOM 1069 C C . LYS A 1 135 ? 0.935 1.094 6.676 1.00 91.88 135 LYS A C 1
ATOM 1071 O O . LYS A 1 135 ? 0.493 1.364 7.789 1.00 91.88 135 LYS A O 1
ATOM 1076 N N . GLU A 1 136 ? 0.444 0.138 5.896 1.00 92.81 136 GLU A N 1
ATOM 1077 C CA . GLU A 1 136 ? -0.765 -0.609 6.230 1.00 92.81 136 GLU A CA 1
ATOM 1078 C C . GLU A 1 136 ? -0.573 -1.472 7.483 1.00 92.81 136 GLU A C 1
ATOM 1080 O O . GLU A 1 136 ? -1.418 -1.489 8.374 1.00 92.81 136 GLU A O 1
ATOM 1085 N N . HIS A 1 137 ? 0.597 -2.097 7.628 1.00 90.88 137 HIS A N 1
ATOM 1086 C CA . HIS A 1 137 ? 0.936 -2.873 8.817 1.00 90.88 137 HIS A CA 1
ATOM 1087 C C . HIS A 1 137 ? 0.955 -2.011 10.093 1.00 90.88 137 HIS A C 1
ATOM 1089 O O . HIS A 1 137 ? 0.347 -2.376 11.101 1.00 90.88 137 HIS A O 1
ATOM 1095 N N . ILE A 1 138 ? 1.597 -0.835 10.054 1.00 90.19 138 ILE A N 1
ATOM 1096 C CA . ILE A 1 138 ? 1.621 0.105 11.193 1.00 90.19 138 ILE A CA 1
ATOM 1097 C C . ILE A 1 138 ? 0.211 0.630 11.491 1.00 90.19 138 ILE A C 1
ATOM 1099 O O . ILE A 1 138 ? -0.185 0.755 12.656 1.00 90.19 138 ILE A O 1
ATOM 1103 N N . GLN A 1 139 ? -0.561 0.928 10.445 1.00 91.00 139 GLN A N 1
ATOM 1104 C CA . GLN A 1 139 ? -1.935 1.393 10.572 1.00 91.00 139 GLN A CA 1
ATOM 1105 C C . GLN A 1 139 ? -2.812 0.350 11.264 1.00 91.00 139 GLN A C 1
ATOM 1107 O O . GLN A 1 139 ? -3.543 0.711 12.185 1.00 91.00 139 GLN A O 1
ATOM 1112 N N . GLN A 1 140 ? -2.697 -0.928 10.901 1.00 88.69 140 GLN A N 1
ATOM 1113 C CA . GLN A 1 140 ? -3.446 -2.008 11.545 1.00 88.69 140 GLN A CA 1
ATOM 1114 C C . GLN A 1 140 ? -3.048 -2.206 13.008 1.00 88.69 140 GLN A C 1
ATOM 1116 O O . GLN A 1 140 ? -3.927 -2.310 13.864 1.00 88.69 140 GLN A O 1
ATOM 1121 N N . GLN A 1 141 ? -1.751 -2.158 13.327 1.00 87.06 141 GLN A N 1
ATOM 1122 C CA . GLN A 1 141 ? -1.293 -2.224 14.721 1.00 87.06 141 GLN A CA 1
ATOM 1123 C C . GLN A 1 141 ? -1.847 -1.062 15.555 1.00 87.06 141 GLN A C 1
ATOM 1125 O O . GLN A 1 141 ? -2.352 -1.254 16.663 1.00 87.06 141 GLN A O 1
ATOM 1130 N N . THR A 1 142 ? -1.812 0.151 15.000 1.00 89.19 142 THR A N 1
ATOM 1131 C CA . THR A 1 142 ? -2.315 1.348 15.683 1.00 89.19 142 THR A CA 1
ATOM 1132 C C . THR A 1 142 ? -3.839 1.318 15.816 1.00 89.19 142 THR A C 1
ATOM 1134 O O . THR A 1 142 ? -4.378 1.704 16.853 1.00 89.19 142 THR A O 1
ATOM 1137 N N . ALA A 1 143 ? -4.554 0.855 14.788 1.00 88.31 143 ALA A N 1
ATOM 1138 C CA . ALA A 1 143 ? -6.006 0.716 14.809 1.00 88.31 143 ALA A CA 1
ATOM 1139 C C . ALA A 1 143 ? -6.452 -0.305 15.864 1.00 88.31 143 ALA A C 1
ATOM 1141 O O . ALA A 1 143 ? -7.363 -0.010 16.638 1.00 88.31 143 ALA A O 1
ATOM 1142 N N . ALA A 1 144 ? -5.764 -1.446 15.963 1.00 85.44 144 ALA A N 1
ATOM 1143 C CA . ALA A 1 144 ? -6.016 -2.444 16.998 1.00 85.44 144 ALA A CA 1
ATOM 1144 C C . ALA A 1 144 ? -5.798 -1.868 18.408 1.00 85.44 144 ALA A C 1
ATOM 1146 O O . ALA A 1 144 ? -6.666 -2.007 19.272 1.00 85.44 144 ALA A O 1
ATOM 1147 N N . ALA A 1 145 ? -4.694 -1.144 18.627 1.00 85.56 145 ALA A N 1
ATOM 1148 C CA . ALA A 1 145 ? -4.422 -0.489 19.908 1.00 85.56 145 ALA A CA 1
ATOM 1149 C C . ALA A 1 145 ? -5.491 0.562 20.271 1.00 85.56 145 ALA A C 1
ATOM 1151 O O . ALA A 1 145 ? -5.951 0.625 21.413 1.00 85.56 145 ALA A O 1
ATOM 1152 N N . ARG A 1 146 ? -5.944 1.363 19.295 1.00 85.94 146 ARG A N 1
ATOM 1153 C CA . ARG A 1 146 ? -7.010 2.361 19.496 1.00 85.94 146 ARG A CA 1
ATOM 1154 C C . ARG A 1 146 ? -8.367 1.722 19.782 1.00 85.94 146 ARG A C 1
ATOM 1156 O O . ARG A 1 146 ? -9.091 2.223 20.639 1.00 85.94 146 ARG A O 1
ATOM 1163 N N . ALA A 1 147 ? -8.710 0.629 19.103 1.00 85.44 147 ALA A N 1
ATOM 1164 C CA . ALA A 1 147 ? -9.961 -0.090 19.337 1.00 85.44 147 ALA A CA 1
ATOM 1165 C C . ALA A 1 147 ? -10.032 -0.654 20.768 1.00 85.44 147 ALA A C 1
ATOM 1167 O O . ALA A 1 147 ? -11.072 -0.557 21.420 1.00 85.44 147 ALA A O 1
ATOM 1168 N N . GLN A 1 148 ? -8.911 -1.160 21.295 1.00 81.75 148 GLN A N 1
ATOM 1169 C CA . GLN A 1 148 ? -8.824 -1.620 22.686 1.00 81.75 148 GLN A CA 1
ATOM 1170 C C . GLN A 1 148 ? -9.020 -0.472 23.688 1.00 81.75 148 GLN A C 1
ATOM 1172 O O . GLN A 1 148 ? -9.787 -0.606 24.643 1.00 81.75 148 GLN A O 1
ATOM 1177 N N . GLN A 1 149 ? -8.397 0.684 23.441 1.00 77.94 149 GLN A N 1
ATOM 1178 C CA . GLN A 1 149 ? -8.553 1.860 24.305 1.00 77.94 149 GLN A CA 1
ATOM 1179 C C . GLN A 1 149 ? -9.988 2.410 24.294 1.00 77.94 149 GLN A C 1
ATOM 1181 O O . GLN A 1 149 ? -10.506 2.771 25.350 1.00 77.94 149 GLN A O 1
ATOM 1186 N N . GLN A 1 150 ? -10.662 2.420 23.138 1.00 77.25 150 GLN A N 1
ATOM 1187 C CA . GLN A 1 150 ? -12.068 2.839 23.040 1.00 77.25 150 GLN A CA 1
ATOM 1188 C C . GLN A 1 150 ? -13.016 1.921 23.825 1.00 77.25 150 GLN A C 1
ATOM 1190 O O . GLN A 1 150 ? -13.989 2.393 24.413 1.00 77.25 150 GLN A O 1
ATOM 1195 N N . GLY A 1 151 ? -12.735 0.615 23.879 1.00 74.44 151 GLY A N 1
ATOM 1196 C CA . GLY A 1 151 ? -13.500 -0.316 24.710 1.00 74.44 151 GLY A CA 1
ATOM 1197 C C . GLY A 1 151 ? -13.363 -0.018 26.207 1.00 74.44 151 GLY A C 1
ATOM 1198 O O . GLY A 1 151 ? -14.342 -0.114 26.951 1.00 74.44 151 GLY A O 1
ATOM 1199 N N . GLN A 1 152 ? -12.173 0.392 26.652 1.00 72.31 152 GLN A N 1
ATOM 1200 C CA . GLN A 1 152 ? -11.920 0.698 28.058 1.00 72.31 152 GLN A CA 1
ATOM 1201 C C . GLN A 1 152 ? -12.504 2.049 28.489 1.00 72.31 152 GLN A C 1
ATOM 1203 O O . GLN A 1 152 ? -13.098 2.129 29.565 1.00 72.31 152 GLN A O 1
ATOM 1208 N N . THR A 1 153 ? -12.421 3.086 27.648 1.00 71.31 153 THR A N 1
ATOM 1209 C CA . THR A 1 153 ? -13.087 4.370 27.929 1.00 71.31 153 THR A CA 1
ATOM 1210 C C . THR A 1 153 ? -14.606 4.216 27.948 1.00 71.31 153 THR A C 1
ATOM 1212 O O . THR A 1 153 ? -15.248 4.716 28.869 1.00 71.31 153 THR A O 1
ATOM 1215 N N . ARG A 1 154 ? -15.182 3.435 27.020 1.00 75.56 154 ARG A N 1
ATOM 1216 C CA . ARG A 1 154 ? -16.620 3.122 27.012 1.00 75.56 154 ARG A CA 1
ATOM 1217 C C . ARG A 1 154 ? -17.070 2.392 28.280 1.00 75.56 154 ARG A C 1
ATOM 1219 O O . ARG A 1 154 ? -18.119 2.726 28.819 1.00 75.56 154 ARG A O 1
ATOM 1226 N N . ASN A 1 155 ? -16.282 1.435 28.775 1.00 78.81 155 ASN A N 1
ATOM 1227 C CA . ASN A 1 155 ? -16.573 0.754 30.042 1.00 78.81 155 ASN A CA 1
ATOM 1228 C C . ASN A 1 155 ? -16.532 1.715 31.237 1.00 78.81 155 ASN A C 1
ATOM 1230 O O . ASN A 1 155 ? -17.361 1.608 32.138 1.00 78.81 155 ASN A O 1
ATOM 1234 N N . TYR A 1 156 ? -15.594 2.667 31.246 1.00 72.56 156 TYR A N 1
ATOM 1235 C CA . TYR A 1 156 ? -15.509 3.661 32.315 1.00 72.56 156 TYR A CA 1
ATOM 1236 C C . TYR A 1 156 ? -16.732 4.590 32.318 1.00 72.56 156 TYR A C 1
ATOM 1238 O O . TYR A 1 156 ? -17.332 4.793 33.370 1.00 72.56 156 TYR A O 1
ATOM 1246 N N . THR A 1 157 ? -17.153 5.078 31.145 1.00 73.81 157 THR A N 1
ATOM 1247 C CA . THR A 1 157 ? -18.363 5.904 31.001 1.00 73.81 157 THR A CA 1
ATOM 1248 C C . THR A 1 157 ? -19.629 5.137 31.388 1.00 73.81 157 THR A C 1
ATOM 1250 O O . THR A 1 157 ? -20.422 5.654 32.164 1.00 73.81 157 THR A O 1
ATOM 1253 N N . GLN A 1 158 ?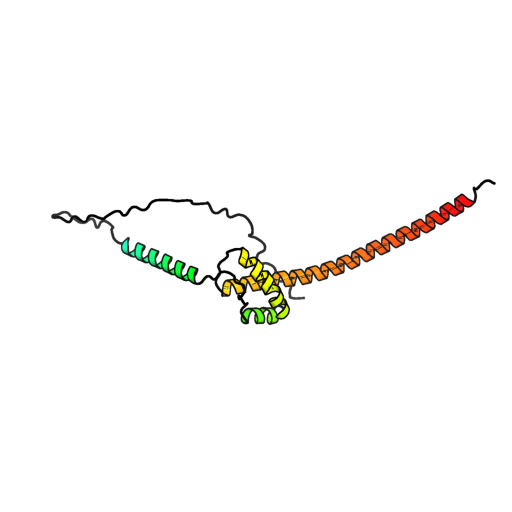 -19.790 3.882 30.948 1.00 76.62 158 GLN A N 1
ATOM 1254 C CA . GLN A 1 158 ? -20.951 3.058 31.322 1.00 76.62 158 GLN A CA 1
ATOM 1255 C C . GLN A 1 158 ? -21.017 2.771 32.827 1.00 76.62 158 GLN A C 1
ATOM 1257 O O . GLN A 1 158 ? -22.095 2.784 33.419 1.00 76.62 158 GLN A O 1
ATOM 1262 N N . ASN A 1 159 ? -19.871 2.517 33.465 1.00 82.00 159 ASN A N 1
ATOM 1263 C CA . ASN A 1 159 ? -19.814 2.297 34.910 1.00 82.00 159 ASN A CA 1
ATOM 1264 C C . ASN A 1 159 ? -20.152 3.577 35.690 1.00 82.00 159 ASN A C 1
ATOM 1266 O O . ASN A 1 159 ? -20.781 3.521 36.746 1.00 82.00 159 ASN A O 1
ATOM 1270 N N . GLU A 1 160 ? -19.758 4.734 35.164 1.00 79.00 160 GLU A N 1
ATOM 1271 C CA . GLU A 1 160 ? -20.090 6.024 35.756 1.00 79.00 160 GLU A CA 1
ATOM 1272 C C . GLU A 1 160 ? -21.588 6.348 35.597 1.00 79.00 160 GLU A C 1
ATOM 1274 O O . GLU A 1 160 ? -22.247 6.687 36.577 1.00 79.00 160 GLU A O 1
ATOM 1279 N N . GLU A 1 161 ? -22.170 6.128 34.415 1.00 84.31 161 GLU A N 1
ATOM 1280 C CA . GLU A 1 161 ? -23.618 6.253 34.173 1.00 84.31 161 GLU A CA 1
ATOM 1281 C C . GLU A 1 161 ? -24.435 5.332 35.093 1.00 84.31 161 GLU A C 1
ATOM 1283 O O . GLU A 1 161 ? -25.403 5.768 35.718 1.00 84.31 161 GLU A O 1
ATOM 1288 N N . ALA A 1 162 ? -24.011 4.076 35.269 1.00 84.25 162 ALA A N 1
ATOM 1289 C CA . ALA A 1 162 ? -24.664 3.141 36.187 1.00 84.25 162 ALA A CA 1
ATOM 1290 C C . ALA A 1 162 ? -24.641 3.638 37.646 1.00 84.25 162 ALA A C 1
ATOM 1292 O O . ALA A 1 162 ? -25.616 3.467 38.385 1.00 84.25 162 ALA A O 1
ATOM 1293 N N . ARG A 1 163 ? -23.549 4.291 38.066 1.00 81.25 163 ARG A N 1
ATOM 1294 C CA . ARG A 1 163 ? -23.429 4.906 39.399 1.00 81.25 163 ARG A CA 1
ATOM 1295 C C . ARG A 1 163 ? -24.324 6.130 39.553 1.00 81.25 163 ARG A C 1
ATOM 1297 O O . ARG A 1 163 ? -24.925 6.293 40.619 1.00 81.25 163 ARG A O 1
ATOM 1304 N N . TYR A 1 164 ? -24.439 6.956 38.514 1.00 82.06 164 TYR A N 1
ATOM 1305 C CA . TYR A 1 164 ? -25.362 8.091 38.494 1.00 82.06 164 TYR A CA 1
ATOM 1306 C C . TYR A 1 164 ? -26.820 7.623 38.587 1.00 82.06 164 TYR A C 1
ATOM 1308 O O . TYR A 1 164 ? -27.530 8.059 39.492 1.00 82.06 164 TYR A O 1
ATOM 1316 N N . HIS A 1 165 ? -27.237 6.650 37.773 1.00 86.12 165 HIS A N 1
ATOM 1317 C CA . HIS A 1 165 ? -28.602 6.116 37.815 1.00 86.12 165 HIS A CA 1
ATOM 1318 C C . HIS A 1 165 ? -28.947 5.441 39.149 1.00 86.12 165 HIS A C 1
ATOM 1320 O O . HIS A 1 165 ? -30.056 5.609 39.648 1.00 86.12 165 HIS A O 1
ATOM 1326 N N . ALA A 1 166 ? -28.011 4.720 39.777 1.00 86.94 166 ALA A N 1
ATOM 1327 C CA . ALA A 1 166 ? -28.244 4.118 41.093 1.00 86.94 166 ALA A CA 1
ATOM 1328 C C . ALA A 1 166 ? -28.429 5.169 42.205 1.00 86.94 166 ALA A C 1
ATOM 1330 O O . ALA A 1 166 ? -29.213 4.961 43.138 1.00 86.94 166 ALA A O 1
ATOM 1331 N N . ARG A 1 167 ? -27.718 6.304 42.117 1.00 88.69 167 ARG A N 1
ATOM 1332 C CA . ARG A 1 167 ? -27.941 7.459 43.001 1.00 88.69 167 ARG A CA 1
ATOM 1333 C C . ARG A 1 167 ? -29.312 8.072 42.759 1.00 88.69 167 ARG A C 1
ATOM 1335 O O . ARG A 1 167 ? -30.054 8.241 43.722 1.00 88.69 167 ARG A O 1
ATOM 1342 N N . GLU A 1 168 ? -29.658 8.341 41.504 1.00 89.12 168 GLU A N 1
ATOM 1343 C CA . GLU A 1 168 ? -30.941 8.949 41.144 1.00 89.12 168 GLU A CA 1
ATOM 1344 C C . GLU A 1 168 ? -32.130 8.072 41.536 1.00 89.12 168 GLU A C 1
ATOM 1346 O O . GLU A 1 168 ? -33.068 8.573 42.144 1.00 89.12 168 GLU A O 1
ATOM 1351 N N . GLN A 1 169 ? -32.072 6.759 41.294 1.00 86.44 169 GLN A N 1
ATOM 1352 C CA . GLN A 1 169 ? -33.121 5.826 41.721 1.00 86.44 169 GLN A CA 1
ATOM 1353 C C . GLN A 1 169 ? -33.336 5.869 43.238 1.00 86.44 169 GLN A C 1
ATOM 1355 O O . GLN A 1 169 ? -34.471 5.903 43.711 1.00 86.44 169 GLN A O 1
ATOM 1360 N N . ARG A 1 170 ? -32.254 5.915 44.026 1.00 88.00 170 ARG A N 1
ATOM 1361 C CA . ARG A 1 170 ? -32.352 6.048 45.487 1.00 88.00 170 ARG A CA 1
ATOM 1362 C C . ARG A 1 170 ? -32.952 7.396 45.894 1.00 88.00 170 ARG A C 1
ATOM 1364 O O . ARG A 1 170 ? -33.700 7.464 46.870 1.00 88.00 170 ARG A O 1
ATOM 1371 N N . GLN A 1 171 ? -32.621 8.450 45.155 1.00 88.44 171 GLN A N 1
ATOM 1372 C CA . GLN A 1 171 ? -33.130 9.795 45.393 1.00 88.44 171 GLN A CA 1
ATOM 1373 C C . GLN A 1 171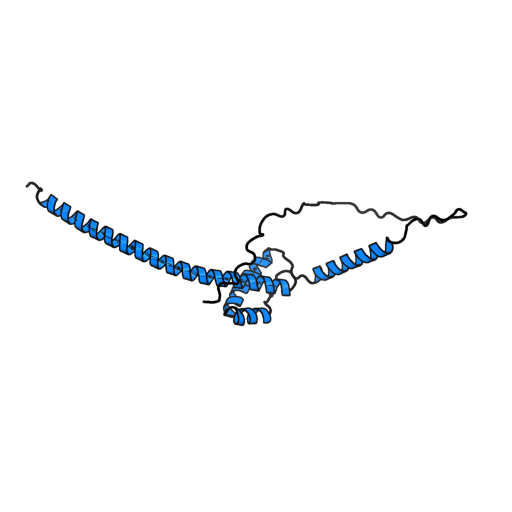 ? -34.636 9.856 45.127 1.00 88.44 171 GLN A C 1
ATOM 1375 O O . GLN A 1 171 ? -35.378 10.283 46.002 1.00 88.44 171 GLN A O 1
ATOM 1380 N N . GLN A 1 172 ? -35.083 9.307 43.995 1.00 88.19 172 GLN A N 1
ATOM 1381 C CA . GLN A 1 172 ? -36.496 9.197 43.626 1.00 88.19 172 GLN A CA 1
ATOM 1382 C C . GLN A 1 172 ? -37.300 8.386 44.644 1.00 88.19 172 GLN A C 1
ATOM 1384 O O . GLN A 1 172 ? -38.399 8.782 45.008 1.00 88.19 172 GLN A O 1
ATOM 1389 N N . LEU A 1 173 ? -36.750 7.277 45.151 1.00 83.25 173 LEU A N 1
ATOM 1390 C CA . LEU A 1 173 ? -37.404 6.499 46.207 1.00 83.25 173 LEU A CA 1
ATOM 1391 C C . LEU A 1 173 ? -37.526 7.286 47.514 1.00 83.25 173 LEU A C 1
ATOM 1393 O O . LEU A 1 173 ? -38.556 7.210 48.171 1.00 83.25 173 LEU A O 1
ATOM 1397 N N . THR A 1 174 ? -36.486 8.032 47.895 1.00 85.88 174 THR A N 1
ATOM 1398 C CA . THR A 1 174 ? -36.527 8.883 49.096 1.00 85.88 174 THR A CA 1
ATOM 1399 C C . THR A 1 174 ? -37.601 9.957 48.960 1.00 85.88 174 THR A C 1
ATOM 1401 O O . THR A 1 174 ? -38.381 10.155 49.886 1.00 85.88 174 THR A O 1
ATOM 1404 N N . ASP A 1 175 ? -37.666 10.603 47.799 1.00 84.69 175 ASP A N 1
ATOM 1405 C CA . ASP A 1 175 ? -38.652 11.642 47.507 1.00 84.69 175 ASP A CA 1
ATOM 1406 C C . ASP A 1 175 ? -40.076 11.066 47.506 1.00 84.69 175 ASP A C 1
ATOM 1408 O O . ASP A 1 175 ? -40.957 11.586 48.181 1.00 84.69 175 ASP A O 1
ATOM 1412 N N . ALA A 1 176 ? -40.278 9.905 46.872 1.00 82.44 176 ALA A N 1
ATOM 1413 C CA . ALA A 1 176 ? -41.556 9.196 46.877 1.00 82.44 176 ALA A CA 1
ATOM 1414 C C . ALA A 1 176 ? -41.987 8.749 48.287 1.00 82.44 176 ALA A C 1
ATOM 1416 O O . ALA A 1 176 ? -43.171 8.777 48.608 1.00 82.44 176 ALA A O 1
ATOM 1417 N N . VAL A 1 177 ? -41.049 8.351 49.155 1.00 78.44 177 VAL A N 1
ATOM 1418 C CA . VAL A 1 177 ? -41.345 8.015 50.561 1.00 78.44 177 VAL A CA 1
ATOM 1419 C C . VAL A 1 177 ? -41.760 9.250 51.361 1.00 78.44 177 VAL A C 1
ATOM 1421 O O . VAL A 1 177 ? -42.654 9.149 52.199 1.00 78.44 177 VAL A O 1
ATOM 1424 N N . LEU A 1 178 ? -41.129 10.400 51.113 1.00 82.38 178 LEU A N 1
ATOM 1425 C CA . LEU A 1 178 ? -41.506 11.666 51.746 1.00 82.38 178 LEU A CA 1
ATOM 1426 C C . LEU A 1 178 ? -42.875 12.164 51.247 1.00 82.38 178 LEU A C 1
ATOM 1428 O O . LEU A 1 178 ? -43.636 12.721 52.035 1.00 82.38 178 LEU A O 1
ATOM 1432 N N . ASP A 1 179 ? -43.214 11.902 49.983 1.00 71.69 179 ASP A N 1
ATOM 1433 C CA . ASP A 1 179 ? -44.490 12.275 49.358 1.00 71.69 179 ASP A CA 1
ATOM 1434 C C . ASP A 1 179 ? -45.672 11.383 49.801 1.00 71.69 179 ASP A C 1
ATOM 1436 O O . ASP A 1 179 ? -46.779 11.869 50.039 1.00 71.69 179 ASP A O 1
ATOM 1440 N N . LEU A 1 180 ? -45.432 10.087 50.051 1.00 63.12 180 LEU A N 1
ATOM 1441 C CA . LEU A 1 180 ? -46.430 9.140 50.585 1.00 63.12 180 LEU A CA 1
ATOM 1442 C C . LEU A 1 180 ? -46.988 9.530 51.970 1.00 63.12 180 LEU A C 1
ATOM 1444 O O . LEU A 1 180 ? -48.032 9.020 52.376 1.00 63.12 180 LEU A O 1
ATOM 1448 N N . GLY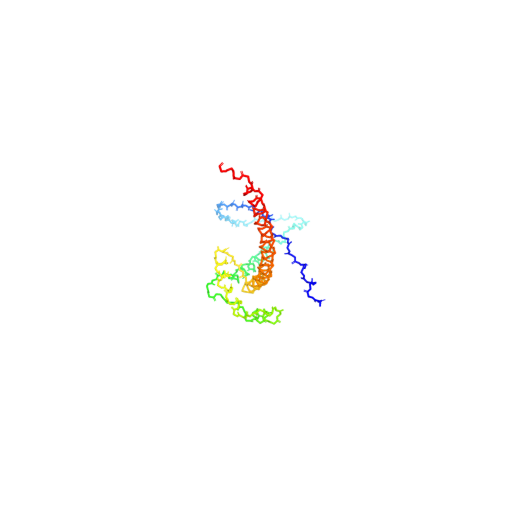 A 1 181 ? -46.312 10.418 52.706 1.00 61.91 181 GLY A N 1
ATOM 1449 C CA . GLY A 1 181 ? -46.797 10.958 53.980 1.00 61.91 181 GLY A CA 1
ATOM 1450 C C . GLY A 1 181 ? -47.829 12.083 53.842 1.00 61.91 181 GLY A C 1
ATOM 1451 O O . GLY A 1 181 ? -48.419 12.473 54.847 1.00 61.91 181 GLY A O 1
ATOM 1452 N N . ASN A 1 182 ? -48.046 12.596 52.627 1.00 55.03 182 ASN A N 1
ATOM 1453 C CA . ASN A 1 182 ? -48.864 13.781 52.358 1.00 55.03 182 ASN A CA 1
ATOM 1454 C C . ASN A 1 182 ? -50.072 13.492 51.448 1.00 55.03 182 ASN A C 1
ATOM 1456 O O . ASN A 1 182 ? -50.714 14.413 50.946 1.00 55.03 182 ASN A O 1
ATOM 1460 N N . THR A 1 183 ? -50.389 12.215 51.218 1.00 56.44 183 THR A N 1
ATOM 1461 C CA . THR A 1 183 ? -51.604 11.821 50.502 1.00 56.44 183 THR A CA 1
ATOM 1462 C C . THR A 1 183 ? -52.793 11.919 51.460 1.00 56.44 183 THR A C 1
ATOM 1464 O O . THR A 1 183 ? -53.056 10.999 52.235 1.00 56.44 183 THR A O 1
ATOM 1467 N N . ASP A 1 184 ? -53.460 13.075 51.432 1.00 60.28 184 ASP A N 1
ATOM 1468 C CA . ASP A 1 184 ? -54.778 13.297 52.034 1.00 60.28 184 ASP A CA 1
ATOM 1469 C C . ASP A 1 184 ? -55.743 12.163 51.635 1.00 60.28 184 ASP A C 1
ATOM 1471 O O . ASP A 1 184 ? -55.818 11.769 50.464 1.00 60.28 184 ASP A O 1
ATOM 1475 N N . TRP A 1 185 ? -56.469 11.645 52.626 1.00 61.94 185 TRP A N 1
ATOM 1476 C CA . TRP A 1 185 ? -57.725 10.916 52.442 1.00 61.94 185 TRP A CA 1
ATOM 1477 C C . TRP A 1 185 ? -58.901 11.894 52.432 1.00 61.94 185 TRP A C 1
ATOM 1479 O O . TRP A 1 185 ? -58.782 12.981 53.038 1.00 61.94 185 TRP A O 1
#